Protein AF-A0A7D4VI48-F1 (afdb_monomer)

Solvent-accessible surface area (backbone atoms only — not comparable to full-atom values): 11228 Å² total; per-residue (Å²): 120,80,76,63,73,74,39,49,36,66,62,27,33,44,49,55,46,50,52,51,38,59,62,35,74,78,45,95,44,64,69,38,51,47,46,37,52,51,46,58,69,69,61,66,91,82,65,89,70,89,66,57,68,69,60,54,43,32,72,76,60,73,53,61,75,93,78,59,85,78,76,82,74,80,84,64,62,66,60,82,71,80,85,52,69,68,56,54,50,53,47,45,67,73,51,38,45,79,50,72,47,78,42,87,50,101,88,45,80,44,80,37,38,32,36,39,34,68,44,67,63,40,77,52,44,50,56,49,47,53,54,49,45,53,55,51,41,71,38,84,76,72,33,72,62,44,80,44,77,56,90,72,26,34,34,43,36,33,57,37,65,69,37,40,49,43,52,49,60,66,46,40,80,72,49,55,79,78,52,94,76,74,86,86,81,129

Nearest PDB structures (foldseek):
  4z1x-assembly2_A  TM=8.300E-01  e=2.133E-04  Fusarium graminearum PH-1
  5v0q-assembly1_A  TM=6.365E-01  e=4.716E-04  synthetic construct
  1csn-assembly1_A  TM=4.837E-01  e=2.144E-01  Schizosaccharomyces pombe
  8xfm-assembly1_A  TM=3.765E-01  e=1.150E-01  Homo sapiens
  8g4s-assembly1_Y  TM=2.505E-01  e=4.740E-01  Giardia duodenalis assemblage A

InterPro domains:
  IPR027434 Homing endonuclease [G3DSA:3.10.28.10] (71-184)
  IPR027434 Homing endonuclease [SSF55608] (82-171)

Organism: NCBI:txid68786

Foldseek 3Di:
DVVLLLDWFLSNLLVVLVVLLVVLVPPPDLLSLLSNLLSVVVNDPDDPDPDDSQRSSCVRNVDDSVVDDRDDSVPRDTNPDQHDPVSLLVLCVVFKDWDWDWDDDPVGIDTKTKIKGKDFDDPRVVVVLVSVQVVLCPAPQRFHWDWDDDPRMIMIMGMHPSNVVSVVVVCCVVCVVVDPDDDPDD

Mean predicted aligned error: 8.82 Å

pLDDT: mean 82.3, std 13.58, range [34.62, 94.56]

Secondary structure (DSSP, 8-state):
--GGGG--HHHHHHHHHHHHHHHHHT--SHHHHHHHHHHHHHH-SS---SS-HHHHHHHHH---GGG-PPPP-TT-PPP-SPPPHHHHHHHHHHHEEEEEEEEEETTEEEEEEEEEEEEE--HHHHHHHHHHHHHHHTSTTT---EEEEETTEEEEEEESHHHHHHHHHHHHHHHTTS-SS-----

Structure (mmCIF, N/CA/C/O backbone):
data_AF-A0A7D4VI48-F1
#
_entry.id   AF-A0A7D4VI48-F1
#
loop_
_atom_site.group_PDB
_atom_site.id
_atom_site.type_symbol
_atom_site.label_atom_id
_atom_site.label_alt_id
_atom_site.label_comp_id
_atom_site.label_asym_id
_atom_site.label_entity_id
_atom_site.label_seq_id
_atom_site.pdbx_PDB_ins_cod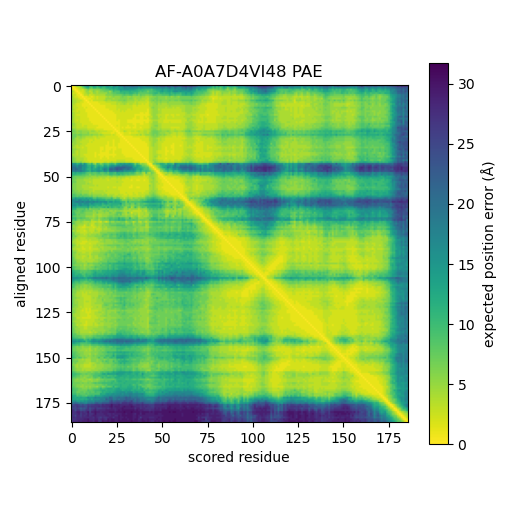e
_atom_site.Cartn_x
_atom_site.Cartn_y
_atom_site.Cartn_z
_atom_site.occupancy
_atom_site.B_iso_or_equiv
_atom_site.auth_seq_id
_atom_site.auth_comp_id
_atom_site.auth_asym_id
_atom_site.auth_atom_id
_atom_site.pdbx_PDB_model_num
ATOM 1 N N . MET A 1 1 ? -11.238 -16.080 7.607 1.00 52.53 1 MET A N 1
ATOM 2 C CA . MET A 1 1 ? -11.308 -15.738 6.165 1.00 52.53 1 MET A CA 1
ATOM 3 C C . MET A 1 1 ? -9.954 -15.971 5.485 1.00 52.53 1 MET A C 1
ATOM 5 O O . MET A 1 1 ? -9.083 -15.117 5.599 1.00 52.53 1 MET A O 1
ATOM 9 N N . PRO A 1 2 ? -9.749 -17.101 4.783 1.00 65.38 2 PRO A N 1
ATOM 10 C CA . PRO A 1 2 ? -8.461 -17.447 4.158 1.00 65.38 2 PRO A CA 1
ATOM 11 C C . PRO A 1 2 ? -8.002 -16.476 3.059 1.00 65.38 2 PRO A C 1
ATOM 13 O O . PRO A 1 2 ? -6.804 -16.255 2.904 1.00 65.38 2 PRO A O 1
ATOM 16 N N . TYR A 1 3 ? -8.948 -15.869 2.335 1.00 69.31 3 TYR A N 1
ATOM 17 C CA . TYR A 1 3 ? -8.685 -14.959 1.214 1.00 69.31 3 TYR A CA 1
ATOM 18 C C . TYR A 1 3 ? -7.896 -13.702 1.623 1.00 69.31 3 TYR A C 1
ATOM 20 O O . TYR A 1 3 ? -6.941 -13.310 0.956 1.00 69.31 3 TYR A O 1
ATOM 28 N N . PHE A 1 4 ? -8.221 -13.107 2.774 1.00 75.12 4 PHE A N 1
ATOM 29 C CA . PHE A 1 4 ? -7.592 -11.862 3.232 1.00 75.12 4 PHE A CA 1
ATOM 30 C C . PHE A 1 4 ? -6.180 -12.037 3.802 1.00 75.12 4 PHE A C 1
ATOM 32 O O . PHE A 1 4 ? -5.478 -11.051 4.011 1.00 75.12 4 PHE A O 1
ATOM 39 N N . ASN A 1 5 ? -5.712 -13.279 3.958 1.00 75.38 5 ASN A N 1
ATOM 40 C CA . ASN A 1 5 ? -4.324 -13.566 4.325 1.00 75.38 5 ASN A CA 1
ATOM 41 C C . ASN A 1 5 ? -3.314 -13.193 3.226 1.00 75.38 5 ASN A C 1
ATOM 43 O O . ASN A 1 5 ? -2.110 -13.286 3.461 1.00 75.38 5 ASN A O 1
ATOM 47 N N . GLN A 1 6 ? -3.799 -12.828 2.037 1.00 81.44 6 GLN A N 1
ATOM 48 C CA . GLN A 1 6 ? -3.004 -12.320 0.920 1.00 81.44 6 GLN A CA 1
ATOM 49 C C . GLN A 1 6 ? -3.008 -10.785 0.858 1.00 81.44 6 GLN A C 1
ATOM 51 O O . GLN A 1 6 ? -2.477 -10.208 -0.081 1.00 81.44 6 GLN A O 1
ATOM 56 N N . LEU A 1 7 ? -3.634 -10.090 1.812 1.00 86.38 7 LEU A N 1
ATOM 57 C CA . LEU A 1 7 ? -3.503 -8.639 1.898 1.00 86.38 7 LEU A CA 1
ATOM 58 C C . LEU A 1 7 ? -2.177 -8.266 2.548 1.00 86.38 7 LEU A C 1
ATOM 60 O O . LEU A 1 7 ? -1.692 -8.950 3.447 1.00 86.38 7 LEU A O 1
ATOM 64 N N . TYR A 1 8 ? -1.640 -7.127 2.135 1.00 85.88 8 TYR A N 1
ATOM 65 C CA . TYR A 1 8 ? -0.420 -6.562 2.690 1.00 85.88 8 TYR A CA 1
ATOM 66 C C . TYR A 1 8 ? -0.610 -5.082 2.991 1.00 85.88 8 TYR A C 1
ATOM 68 O O . TYR A 1 8 ? -1.630 -4.476 2.649 1.00 85.88 8 TYR A O 1
ATOM 76 N N . ALA A 1 9 ? 0.399 -4.523 3.649 1.00 84.25 9 ALA A N 1
ATOM 77 C CA . ALA A 1 9 ? 0.471 -3.123 4.016 1.00 84.25 9 ALA A CA 1
ATOM 78 C C . ALA A 1 9 ? -0.775 -2.624 4.779 1.00 84.25 9 ALA A C 1
ATOM 80 O O . ALA A 1 9 ? -1.323 -3.341 5.620 1.00 84.25 9 ALA A O 1
ATOM 81 N N . GLU A 1 10 ? -1.213 -1.394 4.511 1.00 83.88 10 GLU A N 1
ATOM 82 C CA . GLU A 1 10 ? -2.330 -0.749 5.213 1.00 83.88 10 GLU A CA 1
ATOM 83 C C . GLU A 1 10 ? -3.667 -1.464 5.007 1.00 83.88 10 GLU A C 1
ATOM 85 O O . GLU A 1 10 ? -4.517 -1.457 5.895 1.00 83.88 10 GLU A O 1
ATOM 90 N N . LYS A 1 11 ? -3.845 -2.148 3.869 1.00 86.50 11 LYS A N 1
ATOM 91 C CA . LYS A 1 11 ? -5.054 -2.940 3.602 1.00 86.50 11 LYS A CA 1
ATOM 92 C C . LYS A 1 11 ? -5.163 -4.116 4.579 1.00 86.50 11 LYS A C 1
ATOM 94 O O . LYS A 1 11 ? -6.255 -4.416 5.052 1.00 86.50 11 LYS A O 1
ATOM 99 N N . TYR A 1 12 ? -4.043 -4.757 4.923 1.00 88.00 12 TYR A N 1
ATOM 100 C CA . TYR A 1 12 ? -4.033 -5.859 5.890 1.00 88.00 12 TYR A CA 1
ATOM 101 C C . TYR A 1 12 ? -4.365 -5.386 7.306 1.00 88.00 12 TYR A C 1
ATOM 103 O O . TYR A 1 12 ? -5.286 -5.911 7.931 1.00 88.00 12 TYR A O 1
ATOM 111 N N . THR A 1 13 ? -3.664 -4.358 7.795 1.00 86.69 13 THR A N 1
ATOM 112 C CA . THR A 1 13 ? -3.936 -3.802 9.130 1.00 86.69 13 THR A CA 1
ATOM 113 C C . THR A 1 13 ? -5.350 -3.232 9.212 1.00 86.69 13 THR A C 1
ATOM 115 O O . THR A 1 13 ? -6.020 -3.396 10.229 1.00 86.69 13 THR A O 1
ATOM 118 N N . GLY A 1 14 ? -5.844 -2.637 8.124 1.00 88.62 14 GLY A N 1
ATOM 119 C CA . GLY A 1 14 ? -7.223 -2.186 7.995 1.00 88.62 14 GLY A CA 1
ATOM 120 C C . GLY A 1 14 ? -8.237 -3.320 8.156 1.00 88.62 14 GLY A C 1
ATOM 121 O O . GLY A 1 14 ? -9.179 -3.193 8.935 1.00 88.62 14 GLY A O 1
ATOM 122 N N . MET A 1 15 ? -8.016 -4.461 7.499 1.00 90.00 15 MET A N 1
ATOM 123 C CA . MET A 1 15 ? -8.900 -5.622 7.638 1.00 90.00 15 MET A CA 1
ATOM 124 C C . MET A 1 15 ? -8.890 -6.224 9.043 1.00 90.00 15 MET A C 1
ATOM 126 O O . MET A 1 15 ? -9.951 -6.594 9.540 1.00 90.00 15 MET A O 1
ATOM 130 N N . LEU A 1 16 ? -7.733 -6.285 9.711 1.00 89.38 16 LEU A N 1
ATOM 131 C CA . LEU A 1 16 ? -7.662 -6.745 11.103 1.00 89.38 16 LEU A CA 1
ATOM 132 C C . LEU A 1 16 ? -8.479 -5.843 12.038 1.00 89.38 16 LEU A C 1
ATOM 134 O O . LEU A 1 16 ? -9.237 -6.331 12.875 1.00 89.38 16 LEU A O 1
ATOM 138 N N . LYS A 1 17 ? -8.371 -4.522 11.861 1.00 91.06 17 LYS A N 1
ATOM 139 C CA . LYS A 1 17 ? -9.156 -3.543 12.623 1.00 91.06 17 LYS A CA 1
ATOM 140 C C . LYS A 1 17 ? -10.653 -3.653 12.326 1.00 91.06 17 LYS A C 1
ATOM 142 O O . LYS A 1 17 ? -11.450 -3.575 13.253 1.00 91.06 17 LYS A O 1
ATOM 147 N N . LEU A 1 18 ? -11.044 -3.855 11.064 1.00 91.69 18 LEU A N 1
ATOM 148 C CA . LEU A 1 18 ? -12.446 -4.062 10.679 1.00 91.69 18 LEU A CA 1
ATOM 149 C C . LEU A 1 18 ? -13.030 -5.336 11.296 1.00 91.69 18 LEU A C 1
ATOM 151 O O . LEU A 1 18 ? -14.144 -5.297 11.812 1.00 91.69 18 LEU A O 1
ATOM 155 N N . ALA A 1 19 ? -12.274 -6.437 11.292 1.00 90.88 19 ALA A N 1
ATOM 156 C CA . ALA A 1 19 ? -12.683 -7.670 11.959 1.00 90.88 19 ALA A CA 1
ATOM 157 C C . ALA A 1 19 ? -12.910 -7.429 13.459 1.00 90.88 19 ALA A C 1
ATOM 159 O O . ALA A 1 19 ? -13.966 -7.767 13.986 1.00 90.88 19 ALA A O 1
ATOM 160 N N . ARG A 1 20 ? -11.980 -6.728 14.121 1.00 93.00 20 ARG A N 1
ATOM 161 C CA . ARG A 1 20 ? -12.127 -6.376 15.537 1.00 93.00 20 ARG A CA 1
ATOM 162 C C . ARG A 1 20 ? -13.328 -5.467 15.805 1.00 93.00 20 ARG A C 1
ATOM 164 O O . ARG A 1 20 ? -14.016 -5.657 16.802 1.00 93.00 20 ARG A O 1
ATOM 171 N N . ILE A 1 21 ? -13.599 -4.491 14.937 1.00 93.81 21 ILE A N 1
ATOM 172 C CA . ILE A 1 21 ? -14.802 -3.650 15.039 1.00 93.81 21 ILE A CA 1
ATOM 173 C C . ILE A 1 21 ? -16.054 -4.524 15.011 1.00 93.81 21 ILE A C 1
ATOM 175 O O . ILE A 1 21 ? -16.923 -4.343 15.858 1.00 93.81 21 ILE A O 1
ATOM 179 N N . TYR A 1 22 ? -16.130 -5.475 14.078 1.00 93.81 22 TYR A N 1
ATOM 180 C CA . TYR A 1 22 ? -17.277 -6.371 13.956 1.00 93.81 22 TYR A CA 1
ATOM 181 C C . TYR A 1 22 ? -17.505 -7.189 15.235 1.00 93.81 22 TYR A C 1
ATOM 183 O O . TYR A 1 22 ? -18.631 -7.240 15.729 1.00 93.81 22 TYR A O 1
ATOM 191 N N . ASP A 1 23 ? -16.438 -7.726 15.832 1.00 93.31 23 ASP A N 1
ATOM 192 C CA . ASP A 1 23 ? -16.523 -8.440 17.113 1.00 93.31 23 ASP A CA 1
ATOM 193 C C . ASP A 1 23 ? -17.075 -7.535 18.229 1.00 93.31 23 ASP A C 1
ATOM 195 O O . ASP A 1 23 ? -17.954 -7.929 19.001 1.00 93.31 23 ASP A O 1
ATOM 199 N N . LEU A 1 24 ? -16.595 -6.288 18.291 1.00 94.56 24 LEU A N 1
ATOM 200 C CA . LEU A 1 24 ? -16.979 -5.311 19.312 1.00 94.56 24 LEU A CA 1
ATOM 201 C C . LEU A 1 24 ? -18.416 -4.798 19.169 1.00 94.56 24 LEU A C 1
ATOM 203 O O . LEU A 1 24 ? -18.995 -4.385 20.171 1.00 94.56 24 LEU A O 1
ATOM 207 N N . MET A 1 25 ? -19.013 -4.828 17.971 1.00 93.56 25 MET A N 1
ATOM 208 C CA . MET A 1 25 ? -20.383 -4.334 17.746 1.00 93.56 25 MET A CA 1
ATOM 209 C C . MET A 1 25 ? -21.433 -5.074 18.583 1.00 93.56 25 MET A C 1
ATOM 211 O O . MET A 1 25 ? -22.477 -4.505 18.896 1.00 93.56 25 MET A O 1
ATOM 215 N N . SER A 1 26 ? -21.153 -6.321 18.966 1.00 92.94 26 SER A N 1
ATOM 216 C CA . SER A 1 26 ? -22.032 -7.134 19.814 1.00 92.94 26 SER A CA 1
ATOM 217 C C . SER A 1 26 ? -21.815 -6.923 21.321 1.00 92.94 26 SER A C 1
ATOM 219 O O . SER A 1 26 ? -22.617 -7.377 22.136 1.00 92.94 26 SER A O 1
ATOM 221 N N . VAL A 1 27 ? -20.747 -6.221 21.720 1.00 94.38 27 VAL A N 1
ATOM 222 C CA . VAL A 1 27 ? -20.317 -6.109 23.118 1.00 94.38 27 VAL A CA 1
ATOM 223 C C . VAL A 1 27 ? -20.777 -4.784 23.721 1.00 94.38 27 VAL A C 1
ATOM 225 O O . VAL A 1 27 ? -20.243 -3.716 23.422 1.00 94.38 27 VAL A O 1
ATOM 228 N N . ASN A 1 28 ? -21.721 -4.842 24.661 1.00 89.69 28 ASN A N 1
ATOM 229 C CA . ASN A 1 28 ? -22.243 -3.649 25.328 1.00 89.69 28 ASN A CA 1
ATOM 230 C C . ASN A 1 28 ? -21.444 -3.279 26.592 1.00 89.69 28 ASN A C 1
ATOM 232 O O . ASN A 1 28 ? -21.966 -3.307 27.703 1.00 89.69 28 ASN A O 1
ATOM 236 N N . SER A 1 29 ? -20.167 -2.924 26.429 1.00 92.56 29 SER A N 1
ATOM 237 C CA . SER A 1 29 ? -19.348 -2.357 27.512 1.00 92.56 29 SER A CA 1
ATOM 238 C C . SER A 1 29 ? -18.765 -1.001 27.120 1.00 92.56 29 SER A C 1
ATOM 240 O O . SER A 1 29 ? -18.527 -0.731 25.943 1.00 92.56 29 SER A O 1
ATOM 242 N N . VAL A 1 30 ? -18.503 -0.138 28.108 1.00 90.75 30 VAL A N 1
ATOM 243 C CA . VAL A 1 30 ? -17.846 1.163 27.879 1.00 90.75 30 VAL A CA 1
ATOM 244 C C . VAL A 1 30 ? -16.507 0.965 27.172 1.00 90.75 30 VAL A C 1
ATOM 246 O O . VAL A 1 30 ? -16.256 1.598 26.151 1.00 90.75 30 VAL A O 1
ATOM 249 N N . LYS A 1 31 ? -15.681 0.032 27.662 1.00 90.31 31 LYS A N 1
ATOM 250 C CA . LYS A 1 31 ? -14.378 -0.290 27.070 1.00 90.31 31 LYS A CA 1
ATOM 251 C C . LYS A 1 31 ? -14.506 -0.701 25.600 1.00 90.31 31 LYS A C 1
ATOM 253 O O . LYS A 1 31 ? -13.759 -0.198 24.767 1.00 90.31 31 LYS A O 1
ATOM 258 N N . ALA A 1 32 ? -15.489 -1.543 25.271 1.00 92.06 32 ALA A N 1
ATOM 259 C CA . ALA A 1 32 ? -15.750 -1.945 23.891 1.00 92.06 32 ALA A CA 1
ATOM 260 C C . ALA A 1 32 ? -16.164 -0.759 23.007 1.00 92.06 32 ALA A C 1
ATOM 262 O O . ALA A 1 32 ? -15.666 -0.632 21.892 1.00 92.06 32 ALA A O 1
ATOM 263 N N . LYS A 1 33 ? -17.008 0.154 23.508 1.00 92.31 33 LYS A N 1
ATOM 264 C CA . LYS A 1 33 ? -17.402 1.375 22.782 1.00 92.31 33 LYS A CA 1
ATOM 265 C C . LYS A 1 33 ? -16.212 2.307 22.527 1.00 92.31 33 LYS A C 1
ATOM 267 O O . LYS A 1 33 ? -16.080 2.830 21.421 1.00 92.31 33 LYS A O 1
ATOM 272 N N . VAL A 1 34 ? -15.333 2.489 23.517 1.00 92.38 34 VAL A N 1
ATOM 273 C CA . VAL A 1 34 ? -14.096 3.283 23.378 1.00 92.38 34 VAL A CA 1
ATOM 274 C C . VAL A 1 34 ? -13.173 2.666 22.328 1.00 92.38 34 VAL A C 1
ATOM 276 O O . VAL A 1 34 ? -12.685 3.378 21.446 1.00 92.38 34 VAL A O 1
ATOM 279 N N . GLU A 1 35 ? -12.957 1.350 22.390 1.00 92.38 35 GLU A N 1
ATOM 280 C CA . GLU A 1 35 ? -12.111 0.620 21.442 1.00 92.38 35 GLU A CA 1
ATOM 281 C C . GLU A 1 35 ? -12.687 0.686 20.022 1.00 92.38 35 GLU A C 1
ATOM 283 O O . GLU A 1 35 ? -11.967 1.022 19.084 1.00 92.38 35 GLU A O 1
ATOM 288 N N . LEU A 1 36 ? -13.997 0.476 19.865 1.00 93.06 36 LEU A N 1
ATOM 289 C CA . LEU A 1 36 ? -14.698 0.543 18.583 1.00 93.06 36 LEU A CA 1
ATOM 290 C C . LEU A 1 36 ? -14.540 1.916 17.922 1.00 93.06 36 LEU A C 1
ATOM 292 O O . LEU A 1 36 ? -14.145 1.998 16.756 1.00 93.06 36 LEU A O 1
ATOM 296 N N . VAL A 1 37 ? -14.804 3.001 18.660 1.00 91.56 37 VAL A N 1
ATOM 297 C CA . VAL A 1 37 ? -14.657 4.362 18.122 1.00 91.56 37 VAL A CA 1
ATOM 298 C C . VAL A 1 37 ? -13.199 4.654 17.787 1.00 91.56 37 VAL A C 1
ATOM 300 O O . VAL A 1 37 ? -12.935 5.191 16.714 1.00 91.56 37 VAL A O 1
ATOM 303 N N . SER A 1 38 ? -12.256 4.256 18.645 1.00 91.50 38 SER A N 1
ATOM 304 C CA . SER A 1 38 ? -10.815 4.424 18.403 1.00 91.50 38 SER A CA 1
ATOM 305 C C . SER A 1 38 ? -10.356 3.696 17.138 1.00 91.50 38 SER A C 1
ATOM 307 O O . SER A 1 38 ? -9.645 4.273 16.314 1.00 91.50 38 SER A O 1
ATOM 309 N N . LEU A 1 39 ? -10.812 2.458 16.929 1.00 91.75 39 LEU A N 1
ATOM 310 C CA . LEU A 1 39 ? -10.496 1.664 15.743 1.00 91.75 39 LEU A CA 1
ATOM 311 C C . LEU A 1 39 ? -11.072 2.284 14.473 1.00 91.75 39 LEU A C 1
ATOM 313 O O . LEU A 1 39 ? -10.324 2.465 13.509 1.00 91.75 39 LEU A O 1
ATOM 317 N N . ALA A 1 40 ? -12.347 2.684 14.484 1.00 90.44 40 ALA A N 1
ATOM 318 C CA . ALA A 1 40 ? -12.973 3.395 13.368 1.00 90.44 40 ALA A CA 1
ATOM 319 C C . ALA A 1 40 ? -12.224 4.705 13.060 1.00 90.44 40 ALA A C 1
ATOM 321 O O . ALA A 1 40 ? -11.921 5.014 11.904 1.00 90.44 40 ALA A O 1
ATOM 322 N N . TYR A 1 41 ? -11.805 5.417 14.111 1.00 88.62 41 TYR A N 1
ATOM 323 C CA . TYR A 1 41 ? -10.941 6.588 14.017 1.00 88.62 41 TYR A CA 1
ATOM 324 C C . TYR A 1 41 ? -9.488 6.270 13.614 1.00 88.62 41 TYR A C 1
ATOM 326 O O . TYR A 1 41 ? -8.695 7.173 13.365 1.00 88.62 41 TYR A O 1
ATOM 334 N N . SER A 1 42 ? -9.082 5.023 13.477 1.00 86.50 42 SER A N 1
ATOM 335 C CA . SER A 1 42 ? -7.749 4.695 12.958 1.00 86.50 42 SER A CA 1
ATOM 336 C C . SER A 1 42 ? -7.778 4.197 11.515 1.00 86.50 42 SER A C 1
ATOM 338 O O . SER A 1 42 ? -6.718 3.981 10.934 1.00 86.50 42 SER A O 1
ATOM 340 N N . LEU A 1 43 ? -8.974 3.988 10.952 1.00 86.06 43 LEU A N 1
ATOM 341 C CA . LEU A 1 43 ? -9.172 3.431 9.613 1.00 86.06 43 LEU A CA 1
ATOM 342 C C . LEU A 1 43 ? -9.300 4.485 8.512 1.00 86.06 43 LEU A C 1
ATOM 344 O O . LEU A 1 43 ? -8.963 4.197 7.369 1.00 86.06 43 LEU A O 1
ATOM 348 N N . THR A 1 44 ? -9.774 5.700 8.809 1.00 66.81 44 THR A N 1
ATOM 349 C CA . THR A 1 44 ? -9.882 6.727 7.758 1.00 66.81 44 THR A CA 1
ATOM 350 C C . THR A 1 44 ? -8.536 7.418 7.554 1.00 66.81 44 THR A C 1
ATOM 352 O O . THR A 1 44 ? -8.147 8.258 8.364 1.00 66.81 44 THR A O 1
ATOM 355 N N . SER A 1 45 ? -7.846 7.089 6.465 1.00 60.44 45 SER A N 1
ATOM 356 C CA . SER A 1 45 ? -6.558 7.685 6.093 1.00 60.44 45 SER A CA 1
ATOM 357 C C . SER A 1 45 ? -6.672 9.062 5.419 1.00 60.44 45 SER A C 1
ATOM 359 O O . SER A 1 45 ? -5.652 9.685 5.153 1.00 60.44 45 SER A O 1
ATOM 361 N N . SER A 1 46 ? -7.884 9.560 5.136 1.00 53.38 46 SER A N 1
ATOM 362 C CA . SER A 1 46 ? -8.051 10.686 4.192 1.00 53.38 46 SER A CA 1
ATOM 363 C C . SER A 1 46 ? -9.321 11.541 4.365 1.00 53.38 46 SER A C 1
ATOM 365 O O . SER A 1 46 ? -9.666 12.323 3.485 1.00 53.38 46 SER A O 1
ATOM 367 N N . GLY A 1 47 ? -10.026 11.451 5.496 1.00 52.72 47 GLY A N 1
ATOM 368 C CA . GLY A 1 47 ? -11.210 12.283 5.748 1.00 52.72 47 GLY A CA 1
ATOM 369 C C . GLY A 1 47 ? -10.896 13.484 6.636 1.00 52.72 47 GLY A C 1
ATOM 370 O O . GLY A 1 47 ? -10.369 13.293 7.732 1.00 52.72 47 GLY A O 1
ATOM 371 N N . PHE A 1 48 ? -11.282 14.698 6.224 1.00 58.47 48 PHE A N 1
ATOM 372 C CA . PHE A 1 48 ? -11.411 15.841 7.135 1.00 58.47 48 PHE A CA 1
ATOM 373 C C . PHE A 1 48 ? -12.377 15.457 8.257 1.00 58.47 48 PHE A C 1
ATOM 375 O O . PHE A 1 48 ? -13.598 15.502 8.102 1.00 58.47 48 PHE A O 1
ATOM 382 N N . ARG A 1 49 ? -11.843 15.024 9.398 1.00 70.75 49 ARG A N 1
ATOM 383 C CA . ARG A 1 49 ? -12.669 14.772 10.571 1.00 70.75 49 ARG A CA 1
ATOM 384 C C . ARG A 1 49 ? -13.001 16.102 11.202 1.00 70.75 49 ARG A C 1
ATOM 386 O O . ARG A 1 49 ? -12.171 16.707 11.867 1.00 70.75 49 ARG A O 1
ATOM 393 N N . THR A 1 50 ? -14.239 16.522 11.010 1.00 80.75 50 THR A N 1
ATOM 394 C CA . THR A 1 50 ? -14.785 17.726 11.638 1.00 80.75 50 THR A CA 1
ATOM 395 C C . THR A 1 50 ? -14.947 17.567 13.149 1.00 80.75 50 THR A C 1
ATOM 397 O O . THR A 1 50 ? -14.968 18.557 13.871 1.00 80.75 50 THR A O 1
ATOM 400 N N . ILE A 1 51 ? -15.039 16.326 13.644 1.00 85.38 51 ILE A N 1
ATOM 401 C CA . ILE A 1 51 ? -15.251 16.029 15.062 1.00 85.38 51 ILE A CA 1
ATOM 402 C C . ILE A 1 51 ? -14.031 15.283 15.627 1.00 85.38 51 ILE A C 1
ATOM 404 O O . ILE A 1 51 ? -13.703 14.196 15.131 1.00 85.38 51 ILE A O 1
ATOM 408 N N . PRO A 1 52 ? -13.379 15.804 16.682 1.00 87.88 52 PRO A N 1
ATOM 409 C CA . PRO A 1 52 ? -12.277 15.123 17.357 1.00 87.88 52 PRO A CA 1
ATOM 410 C C . PRO A 1 52 ? -12.677 13.759 17.937 1.00 87.88 52 PRO A C 1
ATOM 412 O O . PRO A 1 52 ? -13.817 13.563 18.363 1.00 87.88 52 PRO A O 1
ATOM 415 N N . LEU A 1 53 ? -11.714 12.830 18.010 1.00 87.25 53 LEU A N 1
ATOM 416 C CA . LEU A 1 53 ? -11.899 11.482 18.574 1.00 87.25 53 LEU A CA 1
ATOM 417 C C . LEU A 1 53 ? -12.545 11.533 19.959 1.00 87.25 53 LEU A C 1
ATOM 419 O O . LEU A 1 53 ? -13.557 10.886 20.211 1.00 87.25 53 LEU A O 1
ATOM 423 N N . LEU A 1 54 ? -11.981 12.367 20.827 1.00 88.00 54 LEU A N 1
ATOM 424 C CA . LEU A 1 54 ? -12.425 12.558 22.203 1.00 88.00 54 LEU A CA 1
ATOM 425 C C . LEU A 1 54 ? -13.904 12.952 22.292 1.00 88.00 54 LEU A C 1
ATOM 427 O O . LEU A 1 54 ? -14.646 12.401 23.102 1.00 88.00 54 LEU A O 1
ATOM 431 N N . THR A 1 55 ? -14.356 13.845 21.410 1.00 89.31 55 THR A N 1
ATOM 432 C CA . THR A 1 55 ? -15.755 14.279 21.346 1.00 89.31 55 THR A CA 1
ATOM 433 C C . THR A 1 55 ? -16.683 13.127 20.966 1.00 89.31 55 THR A C 1
ATOM 435 O O . THR A 1 55 ? -17.761 12.993 21.543 1.00 89.31 55 THR A O 1
ATOM 438 N N . LYS A 1 56 ? -16.273 12.257 20.033 1.00 89.38 56 LYS A N 1
ATOM 439 C CA . LYS A 1 56 ? -17.059 11.066 19.679 1.00 89.38 56 LYS A CA 1
ATOM 440 C C . LYS A 1 56 ? -17.067 10.022 20.779 1.00 89.38 56 LYS A C 1
ATOM 442 O O . LYS A 1 56 ? -18.126 9.459 21.032 1.00 89.38 56 LYS A O 1
ATOM 447 N N . ILE A 1 57 ? -15.935 9.792 21.443 1.00 90.31 57 ILE A N 1
ATOM 448 C CA . ILE A 1 57 ? -15.883 8.859 22.569 1.00 90.31 57 ILE A CA 1
ATOM 449 C C . ILE A 1 57 ? -16.839 9.332 23.670 1.00 90.31 57 ILE A C 1
ATOM 451 O O . ILE A 1 57 ? -17.705 8.563 24.078 1.00 90.31 57 ILE A O 1
ATOM 455 N N . LYS A 1 58 ? -16.765 10.610 24.068 1.00 90.31 58 LYS A N 1
ATOM 456 C CA . LYS A 1 58 ? -17.691 11.203 25.045 1.00 90.31 58 LYS A CA 1
ATOM 457 C C . LYS A 1 58 ? -19.154 11.013 24.637 1.00 90.31 58 LYS A C 1
ATOM 459 O O . LYS A 1 58 ? -19.979 10.664 25.473 1.00 90.31 58 LYS A O 1
ATOM 464 N N . ALA A 1 59 ? -19.476 11.205 23.357 1.00 90.06 59 ALA A N 1
ATOM 465 C CA . ALA A 1 59 ? -20.839 11.040 22.858 1.00 90.06 59 ALA A CA 1
ATOM 466 C C . ALA A 1 59 ? -21.362 9.594 22.959 1.00 90.06 59 ALA A C 1
ATOM 468 O O . ALA A 1 59 ? -22.556 9.409 23.172 1.00 90.06 59 ALA A O 1
ATOM 469 N N . VAL A 1 60 ? -20.504 8.574 22.816 1.00 88.31 60 VAL A N 1
ATOM 470 C CA . VAL A 1 60 ? -20.935 7.161 22.871 1.00 88.31 60 VAL A CA 1
ATOM 471 C C . VAL A 1 60 ? -20.847 6.536 24.265 1.00 88.31 60 VAL A C 1
ATOM 473 O O . VAL A 1 60 ? -21.543 5.554 24.530 1.00 88.31 60 VAL A O 1
ATOM 476 N N . THR A 1 61 ? -19.991 7.059 25.148 1.00 88.50 61 THR A N 1
ATOM 477 C CA . THR A 1 61 ? -19.819 6.537 26.514 1.00 88.50 61 THR A CA 1
ATOM 478 C C . THR A 1 61 ? -20.579 7.334 27.566 1.00 88.50 61 THR A C 1
ATOM 480 O O . THR A 1 61 ? -20.910 6.771 28.603 1.00 88.50 61 THR A O 1
ATOM 483 N N . GLY A 1 62 ? -20.838 8.624 27.327 1.00 84.88 62 GLY A N 1
ATOM 484 C CA . GLY A 1 62 ? -21.386 9.546 28.325 1.00 84.88 62 GLY A CA 1
ATOM 485 C C . GLY A 1 62 ? -20.395 9.957 29.424 1.00 84.88 62 GLY A C 1
ATOM 486 O O . GLY A 1 62 ? -20.776 10.710 30.314 1.00 84.88 62 GLY A O 1
ATOM 487 N N . LEU A 1 63 ? -19.141 9.491 29.369 1.00 82.00 63 LEU A N 1
ATOM 488 C CA . LEU A 1 63 ? -18.136 9.713 30.415 1.00 82.00 63 LEU A CA 1
ATOM 489 C C . LEU A 1 63 ? -17.336 11.007 30.223 1.00 82.00 63 LEU A C 1
ATOM 491 O O . LEU A 1 63 ? -17.207 11.535 29.111 1.00 82.00 63 LEU A O 1
ATOM 495 N N . ILE A 1 64 ? -16.762 11.504 31.321 1.00 74.75 64 ILE A N 1
ATOM 496 C CA . ILE A 1 64 ? -15.840 12.644 31.317 1.00 74.75 64 ILE A CA 1
ATOM 497 C C . ILE A 1 64 ? -14.457 12.158 30.863 1.00 74.75 64 ILE A C 1
ATOM 499 O O . ILE A 1 64 ? -14.027 11.061 31.195 1.00 74.75 64 ILE A O 1
ATOM 503 N N . LEU A 1 65 ? -13.741 12.975 30.084 1.00 67.12 65 LEU A N 1
ATOM 504 C CA . LEU A 1 65 ? -12.493 12.587 29.408 1.00 67.12 65 LEU A CA 1
ATOM 505 C C . LEU A 1 65 ? -11.391 12.055 30.334 1.00 67.12 65 LEU A C 1
ATOM 507 O O . LEU A 1 65 ? -10.606 11.217 29.906 1.00 67.12 65 LEU A O 1
ATOM 511 N N . SER A 1 66 ? -11.342 12.517 31.583 1.00 71.12 66 SER A N 1
ATOM 512 C CA . SER A 1 66 ? -10.380 12.067 32.596 1.00 71.12 66 SER A CA 1
ATOM 513 C C . SER A 1 66 ? -10.566 10.609 33.027 1.00 71.12 66 SER A C 1
ATOM 515 O O . SER A 1 66 ? -9.676 10.046 33.650 1.00 71.12 66 SER A O 1
ATOM 517 N N . GLU A 1 67 ? -11.702 9.998 32.700 1.00 72.38 67 GLU A N 1
ATOM 518 C CA . GLU A 1 67 ? -12.075 8.638 33.109 1.00 72.38 67 GLU A CA 1
ATOM 519 C C . GLU A 1 67 ? -11.865 7.611 31.983 1.00 72.38 67 GLU A C 1
ATOM 521 O O . GLU A 1 67 ? -12.233 6.444 32.115 1.00 72.38 67 GLU A O 1
ATOM 526 N N . ILE A 1 68 ? -11.316 8.044 30.843 1.00 73.81 68 ILE A N 1
ATOM 527 C CA . ILE A 1 68 ? -11.282 7.259 29.610 1.00 73.81 68 ILE A CA 1
ATOM 528 C C . ILE A 1 68 ? -9.842 6.905 29.253 1.00 73.81 68 ILE A C 1
ATOM 530 O O . ILE A 1 68 ? -9.079 7.739 28.768 1.00 73.81 68 ILE A O 1
ATOM 534 N N . GLU A 1 69 ? -9.494 5.632 29.409 1.00 80.12 69 GLU A N 1
ATOM 535 C CA . GLU A 1 69 ? -8.252 5.086 28.870 1.00 80.12 69 GLU A CA 1
ATOM 536 C C . GLU A 1 69 ? -8.429 4.769 27.377 1.00 80.12 69 GLU A C 1
ATOM 538 O O . GLU A 1 69 ? -9.252 3.933 26.991 1.00 80.12 69 GLU A O 1
ATOM 543 N N . ILE A 1 70 ? -7.672 5.457 26.517 1.00 81.44 70 ILE A N 1
ATOM 544 C CA . ILE A 1 70 ? -7.685 5.203 25.073 1.00 81.44 70 ILE A CA 1
ATOM 545 C C . ILE A 1 70 ? -6.760 4.019 24.786 1.00 81.44 70 ILE A C 1
ATOM 547 O O . ILE A 1 70 ? -5.569 4.095 25.095 1.00 81.44 70 ILE A O 1
ATOM 551 N N . PRO A 1 71 ? -7.262 2.938 24.169 1.00 81.94 71 PRO A N 1
ATOM 552 C CA . PRO A 1 71 ? -6.438 1.777 23.891 1.00 81.94 71 PRO A CA 1
ATOM 553 C C . PRO A 1 71 ? -5.346 2.114 22.875 1.00 81.94 71 PRO A C 1
ATOM 555 O O . PRO A 1 71 ? -5.589 2.764 21.855 1.00 81.94 71 PRO A O 1
ATOM 558 N N . SER A 1 72 ? -4.140 1.604 23.128 1.00 80.69 72 SER A N 1
ATOM 559 C CA . SER A 1 72 ? -3.078 1.605 22.126 1.00 80.69 72 SER A CA 1
ATOM 560 C C . SER A 1 72 ? -3.472 0.717 20.949 1.00 80.69 72 SER A C 1
ATOM 562 O O . SER A 1 72 ? -3.884 -0.429 21.125 1.00 80.69 72 SER A O 1
ATOM 564 N N . LEU A 1 73 ? -3.308 1.236 19.733 1.00 80.81 73 LEU A N 1
ATOM 565 C CA . LEU A 1 73 ? -3.597 0.515 18.490 1.00 80.81 73 LEU A CA 1
ATOM 566 C C . LEU A 1 73 ? -2.327 -0.064 17.845 1.00 80.81 73 LEU A C 1
ATOM 568 O O . LEU A 1 73 ? -2.337 -0.433 16.673 1.00 80.81 73 LEU A O 1
ATOM 572 N N . ASN A 1 74 ? -1.228 -0.154 18.599 1.00 71.12 74 ASN A N 1
ATOM 573 C CA . ASN A 1 74 ? 0.066 -0.618 18.088 1.00 71.12 74 ASN A CA 1
ATOM 574 C C . ASN A 1 74 ? 0.144 -2.143 17.902 1.00 71.12 74 ASN A C 1
ATOM 576 O O . ASN A 1 74 ? 1.133 -2.646 17.381 1.00 71.12 74 ASN A O 1
ATOM 580 N N . CYS A 1 75 ? -0.887 -2.891 18.303 1.00 75.75 75 CYS A N 1
ATOM 581 C CA . CYS A 1 75 ? -0.946 -4.345 18.145 1.00 75.75 75 CYS A CA 1
ATOM 582 C C . CYS A 1 75 ? -1.206 -4.809 16.699 1.00 75.75 75 CYS A C 1
ATOM 584 O O . CYS A 1 75 ? -1.061 -5.993 16.406 1.00 75.75 75 CYS A O 1
ATOM 586 N N . TYR A 1 76 ? -1.573 -3.905 15.784 1.00 78.31 76 TYR A N 1
ATOM 587 C CA . TYR A 1 76 ? -1.844 -4.243 14.385 1.00 78.31 76 TYR A CA 1
ATOM 588 C C . TYR A 1 76 ? -0.573 -4.138 13.538 1.00 78.31 76 TYR A C 1
ATOM 590 O O . TYR A 1 76 ? -0.208 -3.056 13.075 1.00 78.31 76 TYR A O 1
ATOM 598 N N . THR A 1 77 ? 0.086 -5.273 13.314 1.00 77.88 77 THR A N 1
ATOM 599 C CA . THR A 1 77 ? 1.319 -5.368 12.522 1.00 77.88 77 THR A CA 1
ATOM 600 C C . THR A 1 77 ? 1.050 -5.717 11.057 1.00 77.88 77 THR A C 1
ATOM 602 O O . THR A 1 77 ? -0.046 -6.128 10.663 1.00 77.88 77 THR A O 1
ATOM 605 N N . SER A 1 78 ? 2.057 -5.498 10.211 1.00 79.38 78 SER A N 1
ATOM 606 C CA . SER A 1 78 ? 1.992 -5.836 8.790 1.00 79.38 78 SER A CA 1
ATOM 607 C C . SER A 1 78 ? 1.987 -7.354 8.572 1.00 79.38 78 SER A C 1
ATOM 609 O O . SER A 1 78 ? 2.451 -8.126 9.406 1.00 79.38 78 SER A O 1
ATOM 611 N N . ASN A 1 79 ? 1.455 -7.797 7.431 1.00 83.81 79 ASN A N 1
ATOM 612 C CA . ASN A 1 79 ? 1.505 -9.209 7.067 1.00 83.81 79 ASN A CA 1
ATOM 613 C C . ASN A 1 79 ? 2.952 -9.623 6.751 1.00 83.81 79 ASN A C 1
ATOM 615 O O . ASN A 1 79 ? 3.586 -9.082 5.837 1.00 83.81 79 ASN A O 1
ATOM 619 N N . GLU A 1 80 ? 3.465 -10.590 7.507 1.00 82.56 80 GLU A N 1
ATOM 620 C CA . GLU A 1 80 ? 4.839 -11.082 7.383 1.00 82.56 80 GLU A CA 1
ATOM 621 C C . GLU A 1 80 ? 5.000 -12.198 6.349 1.00 82.56 80 GLU A C 1
ATOM 623 O O . GLU A 1 80 ? 6.130 -12.546 6.005 1.00 82.56 80 GLU A O 1
ATOM 628 N N . LYS A 1 81 ? 3.900 -12.733 5.800 1.00 82.81 81 LYS A N 1
ATOM 629 C CA . LYS A 1 81 ? 3.968 -13.791 4.786 1.00 82.81 81 LYS A CA 1
ATOM 630 C C . LYS A 1 81 ? 4.818 -13.361 3.591 1.00 82.81 81 LYS A C 1
ATOM 632 O O . LYS A 1 81 ? 4.741 -12.222 3.127 1.00 82.81 81 LYS A O 1
ATOM 637 N N . ALA A 1 82 ? 5.598 -14.297 3.058 1.00 80.50 82 ALA A N 1
ATOM 638 C CA . ALA A 1 82 ? 6.325 -14.077 1.818 1.00 80.50 82 ALA A CA 1
ATOM 639 C C . ALA A 1 82 ? 5.346 -13.736 0.685 1.00 80.50 82 ALA A C 1
ATOM 641 O O . ALA A 1 82 ? 4.243 -14.288 0.615 1.00 80.50 82 ALA A O 1
ATOM 642 N N . PHE A 1 83 ? 5.743 -12.820 -0.195 1.00 80.50 83 PHE A N 1
ATOM 643 C CA . PHE A 1 83 ? 4.962 -12.523 -1.387 1.00 80.50 83 PHE A CA 1
ATOM 644 C C . PHE A 1 83 ? 5.049 -13.702 -2.346 1.00 80.50 83 PHE A C 1
ATOM 646 O O . PHE A 1 83 ? 6.137 -14.200 -2.632 1.00 80.50 83 PHE A O 1
ATOM 653 N N . ASN A 1 84 ? 3.907 -14.126 -2.871 1.00 79.69 84 ASN A N 1
ATOM 654 C CA . ASN A 1 84 ? 3.891 -15.008 -4.028 1.00 79.69 84 ASN A CA 1
ATOM 655 C C . ASN A 1 84 ? 3.810 -14.175 -5.314 1.00 79.69 84 ASN A C 1
ATOM 657 O O . ASN A 1 84 ? 3.354 -13.029 -5.305 1.00 79.69 84 ASN A O 1
ATOM 661 N N . LEU A 1 85 ? 4.243 -14.772 -6.426 1.00 78.56 85 LEU A N 1
ATOM 662 C CA . LEU A 1 85 ? 4.256 -14.115 -7.730 1.00 78.56 85 LEU A CA 1
ATOM 663 C C . LEU A 1 85 ? 2.861 -13.602 -8.122 1.00 78.56 85 LEU A C 1
ATOM 665 O O . LEU A 1 85 ? 2.738 -12.453 -8.524 1.00 78.56 85 LEU A O 1
ATOM 669 N N . LEU A 1 86 ? 1.805 -14.403 -7.941 1.00 81.38 86 LEU A N 1
ATOM 670 C CA . LEU A 1 86 ? 0.434 -14.019 -8.308 1.00 81.38 86 LEU A CA 1
ATOM 671 C C . LEU A 1 86 ? -0.040 -12.753 -7.588 1.00 81.38 86 LEU A C 1
ATOM 673 O O . LEU A 1 86 ? -0.680 -11.900 -8.200 1.00 81.38 86 LEU A O 1
ATOM 677 N N . TRP A 1 87 ? 0.301 -12.604 -6.310 1.00 85.69 87 TRP A N 1
ATOM 678 C CA . TRP A 1 87 ? -0.024 -11.404 -5.553 1.00 85.69 87 TRP A CA 1
ATOM 679 C C . TRP A 1 87 ? 0.693 -10.177 -6.115 1.00 85.69 87 TRP A C 1
ATOM 681 O 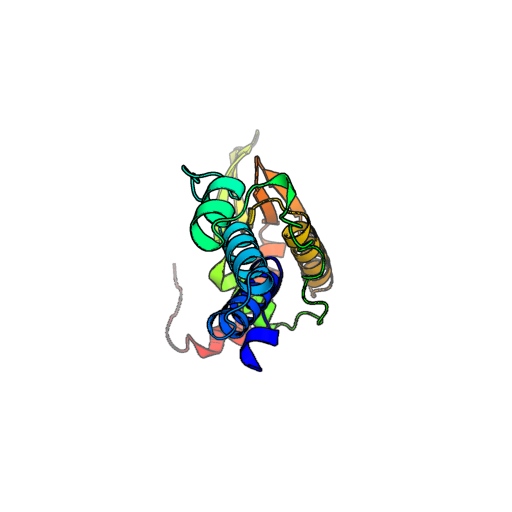O . TRP A 1 87 ? 0.061 -9.145 -6.325 1.00 85.69 87 TRP A O 1
ATOM 691 N N . ILE A 1 88 ? 1.992 -10.296 -6.402 1.00 83.25 88 ILE A N 1
ATOM 692 C CA . ILE A 1 88 ? 2.784 -9.200 -6.975 1.00 83.25 88 ILE A CA 1
ATOM 693 C C . ILE A 1 88 ? 2.213 -8.788 -8.329 1.00 83.25 88 ILE A C 1
ATOM 695 O O . ILE A 1 88 ? 2.072 -7.599 -8.589 1.00 83.25 88 ILE A O 1
ATOM 699 N N . LEU A 1 89 ? 1.822 -9.756 -9.159 1.00 81.81 89 LEU A N 1
ATOM 700 C CA . LEU A 1 89 ? 1.165 -9.496 -10.438 1.00 81.81 89 LEU A CA 1
ATOM 701 C C . LEU A 1 89 ? -0.160 -8.757 -10.248 1.00 81.81 89 LEU A C 1
ATOM 703 O O . LEU A 1 89 ? -0.375 -7.729 -10.880 1.00 81.81 89 LEU A O 1
ATOM 707 N N . GLY A 1 90 ? -1.022 -9.230 -9.345 1.00 86.31 90 GLY A N 1
ATOM 708 C CA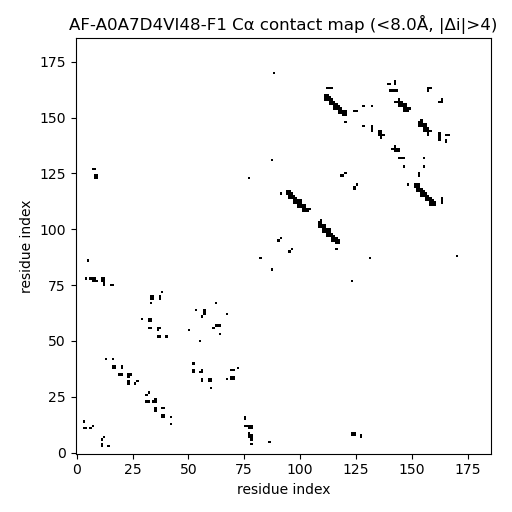 . GLY A 1 90 ? -2.281 -8.555 -9.027 1.00 86.31 90 GLY A CA 1
ATOM 709 C C . GLY A 1 90 ? -2.067 -7.130 -8.511 1.00 86.31 90 GLY A C 1
ATOM 710 O O . GLY A 1 90 ? -2.782 -6.214 -8.908 1.00 86.31 90 GLY A O 1
ATOM 711 N N . PHE A 1 91 ? -1.040 -6.921 -7.686 1.00 88.25 91 PHE A N 1
ATOM 712 C CA . PHE A 1 91 ? -0.662 -5.602 -7.187 1.00 88.25 91 PHE A CA 1
ATOM 713 C C . PHE A 1 91 ? -0.154 -4.682 -8.308 1.00 88.25 91 PHE A C 1
ATOM 715 O O . PHE A 1 91 ? -0.596 -3.541 -8.414 1.00 88.25 91 PHE A O 1
ATOM 722 N N . MET A 1 92 ? 0.717 -5.184 -9.189 1.00 86.56 92 MET A N 1
ATOM 723 C CA . MET A 1 92 ? 1.201 -4.449 -10.362 1.00 86.56 92 MET A CA 1
ATOM 724 C C . MET A 1 92 ? 0.080 -4.121 -11.356 1.00 86.56 92 MET A C 1
ATOM 726 O O . MET A 1 92 ? 0.126 -3.065 -11.972 1.00 86.56 92 MET A O 1
ATOM 730 N N . LEU A 1 93 ? -0.918 -4.993 -11.517 1.00 84.19 93 LEU A N 1
ATOM 731 C CA . LEU A 1 93 ? -2.072 -4.746 -12.387 1.00 84.19 93 LEU A CA 1
ATOM 732 C C . LEU A 1 93 ? -3.044 -3.718 -11.797 1.00 84.19 93 LEU A C 1
ATOM 734 O O . LEU A 1 93 ? -3.634 -2.948 -12.546 1.00 84.19 93 LEU A O 1
ATOM 738 N N . GLY A 1 94 ? -3.223 -3.718 -10.474 1.00 87.88 94 GLY A N 1
ATOM 739 C CA . GLY A 1 94 ? -4.109 -2.773 -9.798 1.00 87.88 94 GLY A CA 1
ATOM 740 C C . GLY A 1 94 ? -3.518 -1.367 -9.692 1.00 87.88 94 GLY A C 1
ATOM 741 O O . GLY A 1 94 ? -4.189 -0.395 -10.025 1.00 87.88 94 GLY A O 1
ATOM 742 N N . ASP A 1 95 ? -2.259 -1.268 -9.255 1.00 89.94 95 ASP A N 1
ATOM 743 C CA . ASP A 1 95 ? -1.646 0.009 -8.858 1.00 89.94 95 ASP A CA 1
ATOM 744 C C . ASP A 1 95 ? -0.484 0.438 -9.785 1.00 89.94 95 ASP A C 1
ATOM 746 O O . ASP A 1 95 ? 0.077 1.533 -9.648 1.00 89.94 95 ASP A O 1
ATOM 750 N N . GLY A 1 96 ? -0.085 -0.420 -10.729 1.00 90.56 96 GLY A N 1
ATOM 751 C CA . GLY A 1 96 ? 0.987 -0.149 -11.681 1.00 90.56 96 GLY A CA 1
ATOM 752 C C . GLY A 1 96 ? 0.515 0.591 -12.930 1.00 90.56 96 GLY A C 1
ATOM 753 O O . GLY A 1 96 ? -0.604 0.443 -13.404 1.00 90.56 96 GLY A O 1
ATOM 754 N N . ASN A 1 97 ? 1.409 1.402 -13.483 1.00 91.00 97 ASN A N 1
ATOM 755 C CA . ASN A 1 97 ? 1.188 2.201 -14.680 1.00 91.00 97 ASN A CA 1
ATOM 756 C C . ASN A 1 97 ? 2.346 1.985 -15.652 1.00 91.00 97 ASN A C 1
ATOM 758 O O . ASN A 1 97 ? 3.505 2.058 -15.243 1.00 91.00 97 ASN A O 1
ATOM 762 N N . ILE A 1 98 ? 2.040 1.776 -16.932 1.00 89.44 98 ILE A N 1
ATOM 763 C CA . ILE A 1 98 ? 3.030 1.682 -18.012 1.00 89.44 98 ILE A CA 1
ATOM 764 C C . ILE A 1 98 ? 2.844 2.883 -18.931 1.00 89.44 98 ILE A C 1
ATOM 766 O O . ILE A 1 98 ? 1.738 3.141 -19.398 1.00 89.44 98 ILE A O 1
ATOM 770 N N . TYR A 1 99 ? 3.918 3.619 -19.194 1.00 91.00 99 TYR A N 1
ATOM 771 C CA . TYR A 1 99 ? 3.905 4.737 -20.133 1.00 91.00 99 TYR A CA 1
ATOM 772 C C . TYR A 1 99 ? 5.298 4.996 -20.709 1.00 91.00 99 TYR A C 1
ATOM 774 O O . TYR A 1 99 ? 6.310 4.501 -20.212 1.00 91.00 99 TYR A O 1
ATOM 782 N N . VAL A 1 100 ? 5.352 5.792 -21.775 1.00 92.38 100 VAL A N 1
ATOM 783 C CA . VAL A 1 100 ? 6.603 6.270 -22.365 1.00 92.38 100 VAL A CA 1
ATOM 784 C C . VAL A 1 100 ? 6.814 7.711 -21.930 1.00 92.38 100 VAL A C 1
ATOM 786 O O . VAL A 1 100 ? 5.980 8.577 -22.183 1.00 92.38 100 VAL A O 1
ATOM 789 N N . ARG A 1 101 ? 7.932 7.979 -21.257 1.00 91.62 101 ARG A N 1
ATOM 790 C CA . ARG A 1 101 ? 8.355 9.340 -20.933 1.00 91.62 101 ARG A CA 1
ATOM 791 C C . ARG A 1 101 ? 9.201 9.884 -22.077 1.00 91.62 101 ARG A C 1
ATOM 793 O O . ARG A 1 101 ? 10.225 9.294 -22.402 1.00 91.62 101 ARG A O 1
ATOM 800 N N . ILE A 1 102 ? 8.804 11.027 -22.622 1.00 93.12 102 ILE A N 1
ATOM 801 C CA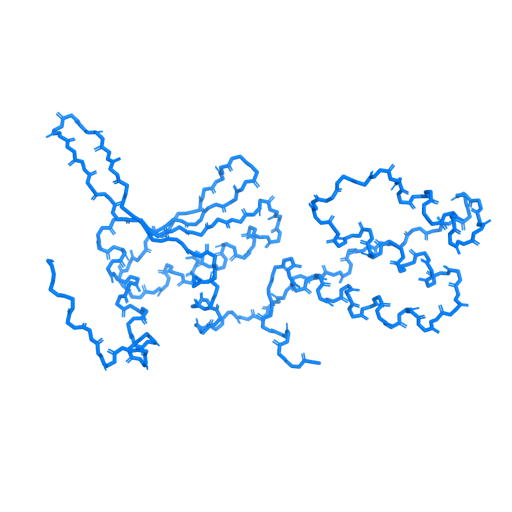 . ILE A 1 102 ? 9.599 11.778 -23.597 1.00 93.12 102 ILE A CA 1
ATOM 802 C C . ILE A 1 102 ? 10.506 12.745 -22.826 1.00 93.12 102 ILE A C 1
ATOM 804 O O . ILE A 1 102 ? 10.068 13.363 -21.850 1.00 93.12 102 ILE A O 1
ATOM 808 N N . ARG A 1 103 ? 11.784 12.828 -23.198 1.00 91.38 103 ARG A N 1
ATOM 809 C CA . ARG A 1 103 ? 12.768 13.725 -22.582 1.00 91.38 103 ARG A CA 1
ATOM 810 C C . ARG A 1 103 ? 13.587 14.428 -23.657 1.00 91.38 103 ARG A C 1
ATOM 812 O O . ARG A 1 103 ? 14.176 13.762 -24.500 1.00 91.38 103 ARG A O 1
ATOM 819 N N . ASP A 1 104 ? 13.713 15.743 -23.541 1.00 94.31 104 ASP A N 1
ATOM 820 C CA . ASP A 1 104 ? 14.678 16.508 -24.326 1.00 94.31 104 ASP A CA 1
ATOM 821 C C . ASP A 1 104 ? 16.106 16.234 -23.844 1.00 94.31 104 ASP A C 1
ATOM 823 O O . ASP A 1 104 ? 16.418 16.289 -22.649 1.00 94.31 104 ASP A O 1
ATOM 827 N N . THR A 1 105 ? 16.996 15.957 -24.784 1.00 90.31 105 THR A N 1
ATOM 828 C CA . THR A 1 105 ? 18.435 15.840 -24.569 1.00 90.31 105 THR A CA 1
ATOM 829 C C . THR A 1 105 ? 19.170 16.805 -25.488 1.00 90.31 105 THR A C 1
ATOM 831 O O . THR A 1 105 ? 18.609 17.333 -26.446 1.00 90.31 105 THR A O 1
ATOM 834 N N . LYS A 1 106 ? 20.469 17.006 -25.244 1.00 90.81 106 LYS A N 1
ATOM 835 C CA . LYS A 1 106 ? 21.315 17.815 -26.137 1.00 90.81 106 LYS A CA 1
ATOM 836 C C . LYS A 1 106 ? 21.364 17.275 -27.577 1.00 90.81 106 LYS A C 1
ATOM 838 O O . LYS A 1 106 ? 21.725 18.027 -28.472 1.00 90.81 106 LYS A O 1
ATOM 843 N N . ALA A 1 107 ? 21.036 15.997 -27.786 1.00 89.62 107 ALA A N 1
ATOM 844 C CA . ALA A 1 107 ? 21.093 15.316 -29.078 1.00 89.62 107 ALA A CA 1
ATOM 845 C C . ALA A 1 107 ? 19.710 15.102 -29.731 1.00 89.62 107 ALA A C 1
ATOM 847 O O . ALA A 1 107 ? 19.651 14.557 -30.830 1.00 89.62 107 ALA A O 1
ATOM 848 N N . GLY A 1 108 ? 18.609 15.507 -29.082 1.00 92.50 108 GLY A N 1
ATOM 849 C CA . GLY A 1 108 ? 17.243 15.299 -29.577 1.00 92.50 108 GLY A CA 1
ATOM 850 C C . GLY A 1 108 ? 16.289 14.760 -28.510 1.00 92.50 108 GLY A C 1
ATOM 851 O O . GLY A 1 108 ? 16.478 15.005 -27.320 1.00 92.50 108 GLY A O 1
ATOM 852 N N . LEU A 1 109 ? 15.262 14.022 -28.936 1.00 93.25 109 LEU A N 1
ATOM 853 C CA . LEU A 1 109 ? 14.238 13.448 -28.058 1.00 93.25 109 LEU A CA 1
ATOM 854 C C . LEU A 1 109 ? 14.550 11.993 -27.695 1.00 93.25 109 LEU A C 1
ATOM 856 O O . LEU A 1 109 ? 14.669 11.142 -28.574 1.00 93.25 109 LEU A O 1
ATOM 860 N N . ASP A 1 110 ? 14.579 11.699 -26.397 1.00 91.38 110 ASP A N 1
ATOM 861 C CA . ASP A 1 110 ? 14.647 10.340 -25.866 1.00 91.38 110 ASP A CA 1
ATOM 862 C C . ASP A 1 110 ? 13.254 9.839 -25.473 1.00 91.38 110 ASP A C 1
ATOM 864 O O . ASP A 1 110 ? 12.512 10.501 -24.742 1.00 91.38 110 ASP A O 1
ATOM 868 N N . PHE A 1 111 ? 12.934 8.614 -25.890 1.00 91.19 111 PHE A N 1
ATOM 869 C CA . PHE A 1 111 ? 11.715 7.903 -25.511 1.00 91.19 111 PHE A CA 1
ATOM 870 C C . PHE A 1 111 ? 12.064 6.819 -24.496 1.00 91.19 111 PHE A C 1
ATOM 872 O O . PHE A 1 111 ? 12.709 5.821 -24.821 1.00 91.19 111 PHE A O 1
ATOM 879 N N . LEU A 1 112 ? 11.640 7.010 -23.249 1.00 90.31 112 LEU A N 1
ATOM 880 C CA . LEU A 1 112 ? 11.973 6.131 -22.137 1.00 90.31 112 LEU A CA 1
ATOM 881 C C . LEU A 1 112 ? 10.728 5.376 -21.656 1.00 90.31 112 LEU A C 1
ATOM 883 O O . LEU A 1 112 ? 9.912 5.953 -20.931 1.00 90.31 112 LEU A O 1
ATOM 887 N N . PRO A 1 113 ? 10.583 4.083 -21.999 1.00 92.69 113 PRO A N 1
ATOM 888 C CA . PRO A 1 113 ? 9.578 3.230 -21.385 1.00 92.69 113 PRO A CA 1
ATOM 889 C C . PRO A 1 113 ? 9.770 3.186 -19.869 1.00 92.69 113 PRO A C 1
ATOM 891 O O . PRO A 1 113 ? 10.899 3.053 -19.381 1.00 92.69 113 PRO A O 1
ATOM 894 N N . LEU A 1 114 ? 8.665 3.286 -19.138 1.00 92.00 114 LEU A N 1
ATOM 895 C CA . LEU A 1 114 ? 8.630 3.303 -17.685 1.00 92.00 114 LEU A CA 1
ATOM 896 C C . LEU A 1 114 ? 7.416 2.520 -17.184 1.00 92.00 114 LEU A C 1
ATOM 898 O O . LEU A 1 114 ? 6.285 2.760 -17.602 1.00 92.00 114 LEU A O 1
ATOM 902 N N . PHE A 1 115 ? 7.667 1.621 -16.241 1.00 92.44 115 PHE A N 1
ATOM 903 C CA . PHE A 1 115 ? 6.663 1.068 -15.346 1.00 92.44 115 PHE A CA 1
ATOM 904 C C . PHE A 1 115 ? 6.781 1.747 -13.978 1.00 92.44 115 PHE A C 1
ATOM 906 O O . PHE A 1 115 ? 7.888 1.909 -13.455 1.00 92.44 115 PHE A O 1
ATOM 913 N N . ARG A 1 116 ? 5.648 2.150 -13.399 1.00 93.25 116 ARG A N 1
ATOM 914 C CA . ARG A 1 116 ? 5.583 2.870 -12.124 1.00 93.25 116 ARG A CA 1
ATOM 915 C C . ARG A 1 116 ? 4.445 2.367 -11.246 1.00 93.25 116 ARG A C 1
ATOM 917 O O . ARG A 1 116 ? 3.308 2.341 -11.700 1.00 93.25 116 ARG A O 1
ATOM 924 N N . ILE A 1 117 ? 4.725 2.118 -9.969 1.00 94.19 117 ILE A N 1
ATOM 925 C CA . ILE A 1 117 ? 3.700 1.971 -8.921 1.00 94.19 117 ILE A CA 1
ATOM 926 C C . ILE A 1 117 ? 3.788 3.177 -7.989 1.00 94.19 117 ILE A C 1
ATOM 928 O O . ILE A 1 117 ? 4.888 3.542 -7.570 1.00 94.19 117 ILE A O 1
ATOM 932 N N . ASN A 1 118 ? 2.649 3.792 -7.673 1.00 92.75 118 ASN A N 1
ATOM 933 C CA . ASN A 1 118 ? 2.557 4.950 -6.786 1.00 92.75 118 ASN A CA 1
ATOM 934 C C . ASN A 1 118 ? 1.690 4.618 -5.562 1.00 92.75 118 ASN A C 1
ATOM 936 O O . ASN A 1 118 ? 0.594 4.090 -5.729 1.00 92.75 118 ASN A O 1
ATOM 940 N N . GLN A 1 119 ? 2.169 4.926 -4.356 1.00 90.62 119 GLN A N 1
ATOM 941 C CA . GLN A 1 119 ? 1.452 4.730 -3.091 1.00 90.62 119 GLN A CA 1
ATOM 942 C C . GLN A 1 119 ? 1.790 5.851 -2.107 1.00 90.62 119 GLN A C 1
ATOM 944 O O . GLN A 1 119 ? 2.859 6.453 -2.185 1.00 90.62 119 GLN A O 1
ATOM 949 N N . THR A 1 120 ? 0.926 6.089 -1.122 1.00 89.38 120 THR A N 1
ATOM 950 C CA . THR A 1 120 ? 1.201 7.040 -0.035 1.00 89.38 120 THR A CA 1
ATOM 951 C C . THR A 1 120 ? 2.442 6.628 0.763 1.00 89.38 120 THR A C 1
ATOM 953 O O . THR A 1 120 ? 2.654 5.449 1.059 1.00 89.38 120 THR A O 1
ATOM 956 N N . ASN A 1 121 ? 3.271 7.602 1.130 1.00 89.88 121 ASN A N 1
ATOM 957 C CA . ASN A 1 121 ? 4.501 7.401 1.881 1.00 89.88 121 ASN A CA 1
ATOM 958 C C . ASN A 1 121 ? 4.220 7.160 3.368 1.00 89.88 121 ASN A C 1
ATOM 960 O O . ASN A 1 121 ? 4.233 8.086 4.179 1.00 89.88 121 ASN A O 1
ATOM 964 N N . THR A 1 122 ? 4.021 5.897 3.729 1.00 85.56 122 THR A N 1
ATOM 965 C CA . THR A 1 122 ? 3.919 5.457 5.122 1.00 85.56 122 THR A CA 1
ATOM 966 C C . THR A 1 122 ? 4.982 4.412 5.431 1.00 85.56 122 THR A C 1
ATOM 968 O O . THR A 1 122 ? 5.495 3.746 4.532 1.00 85.56 122 THR A O 1
ATOM 971 N N . VAL A 1 123 ? 5.324 4.242 6.712 1.00 84.19 123 VAL A N 1
ATOM 972 C CA . VAL A 1 123 ? 6.313 3.238 7.159 1.00 84.19 123 VAL A CA 1
ATOM 973 C C . VAL A 1 123 ? 5.938 1.836 6.663 1.00 84.19 123 VAL A C 1
ATOM 975 O O . VAL A 1 123 ? 6.793 1.053 6.253 1.00 84.19 123 VAL A O 1
ATOM 978 N N . VAL A 1 124 ? 4.637 1.542 6.644 1.00 83.19 124 VAL A N 1
ATOM 979 C CA . VAL A 1 124 ? 4.088 0.260 6.207 1.00 83.19 124 VAL A CA 1
ATOM 980 C C . VAL A 1 124 ? 4.251 0.068 4.691 1.00 83.19 124 VAL A C 1
ATOM 982 O O . VAL A 1 124 ? 4.695 -0.996 4.255 1.00 83.19 124 VAL A O 1
ATOM 985 N N . ASN A 1 125 ? 3.953 1.094 3.887 1.00 86.69 125 ASN A N 1
ATOM 986 C CA . ASN A 1 125 ? 4.144 1.045 2.433 1.00 86.69 125 ASN A CA 1
ATOM 987 C C . ASN A 1 125 ? 5.626 1.036 2.039 1.00 86.69 125 ASN A C 1
ATOM 989 O O . ASN A 1 125 ? 5.998 0.353 1.088 1.00 86.69 125 ASN A O 1
ATOM 993 N N . LEU A 1 126 ? 6.494 1.713 2.796 1.00 88.50 126 LEU A N 1
ATOM 994 C CA . LEU A 1 126 ? 7.940 1.655 2.588 1.00 88.50 126 LEU A CA 1
ATOM 995 C C . LEU A 1 126 ? 8.467 0.226 2.757 1.00 88.50 126 LEU A C 1
ATOM 997 O O . LEU A 1 126 ? 9.202 -0.262 1.902 1.00 88.50 126 LEU A O 1
ATOM 1001 N N . ALA A 1 127 ? 8.042 -0.479 3.809 1.00 86.00 127 ALA A N 1
ATOM 1002 C CA . ALA A 1 127 ? 8.410 -1.879 4.012 1.00 86.00 127 ALA A CA 1
ATOM 1003 C C . ALA A 1 127 ? 7.914 -2.786 2.867 1.00 86.00 127 ALA A C 1
ATOM 1005 O O . ALA A 1 127 ? 8.651 -3.668 2.418 1.00 86.00 127 ALA A O 1
ATOM 1006 N N . LEU A 1 128 ? 6.694 -2.554 2.360 1.00 87.81 128 LEU A N 1
ATOM 1007 C CA . LEU A 1 128 ? 6.167 -3.242 1.174 1.00 87.81 128 LEU A CA 1
ATOM 1008 C C . LEU A 1 128 ? 7.056 -2.991 -0.054 1.00 87.81 128 LEU A C 1
ATOM 1010 O O . LEU A 1 128 ? 7.449 -3.939 -0.731 1.00 87.81 128 LEU A O 1
ATOM 1014 N N . TYR A 1 129 ? 7.396 -1.730 -0.321 1.00 91.25 129 TYR A N 1
ATOM 1015 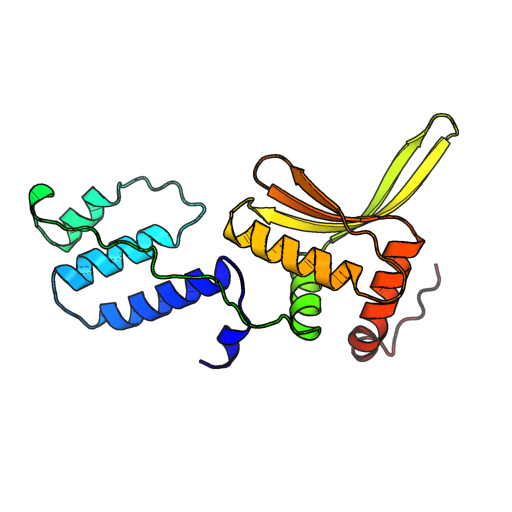C CA . TYR A 1 129 ? 8.206 -1.329 -1.471 1.00 91.25 129 TYR A CA 1
ATOM 1016 C C . TYR A 1 129 ? 9.612 -1.908 -1.414 1.00 91.25 129 TYR A C 1
ATOM 1018 O O . TYR A 1 129 ? 10.105 -2.381 -2.431 1.00 91.25 129 TYR A O 1
ATOM 1026 N N . THR A 1 130 ? 10.232 -1.947 -0.237 1.00 89.06 130 THR A N 1
ATOM 1027 C CA . THR A 1 130 ? 11.531 -2.597 -0.037 1.00 89.06 130 THR A CA 1
ATOM 1028 C C . THR A 1 130 ? 11.469 -4.080 -0.403 1.00 89.06 130 THR A C 1
ATOM 1030 O O . THR A 1 130 ? 12.313 -4.574 -1.149 1.00 89.06 130 THR A O 1
ATOM 1033 N N . LYS A 1 131 ? 10.431 -4.798 0.045 1.00 87.00 131 LYS A N 1
ATOM 1034 C CA . LYS A 1 131 ? 10.237 -6.208 -0.324 1.00 87.00 131 LYS A CA 1
ATOM 1035 C C . LYS A 1 131 ? 9.983 -6.376 -1.833 1.00 87.00 131 LYS A C 1
ATOM 1037 O O . LYS A 1 131 ? 10.553 -7.278 -2.441 1.00 87.00 131 LYS A O 1
ATOM 1042 N N . LEU A 1 132 ? 9.182 -5.500 -2.450 1.00 88.44 132 LEU A N 1
ATOM 1043 C CA . LEU A 1 132 ? 8.946 -5.497 -3.902 1.00 88.44 132 LEU A CA 1
ATOM 1044 C C . LEU A 1 132 ? 10.223 -5.200 -4.694 1.00 88.44 132 LEU A C 1
ATOM 1046 O O . LEU A 1 132 ? 10.475 -5.846 -5.703 1.00 88.44 132 LEU A O 1
ATOM 1050 N N . PHE A 1 133 ? 11.045 -4.262 -4.231 1.00 90.25 133 PHE A N 1
ATOM 1051 C CA . PHE A 1 133 ? 12.334 -3.933 -4.830 1.00 90.25 133 PHE A CA 1
ATOM 1052 C C . PHE A 1 133 ? 13.257 -5.151 -4.846 1.00 90.25 133 PHE A C 1
ATOM 1054 O O . PHE A 1 133 ? 13.802 -5.479 -5.899 1.00 90.25 133 PHE A O 1
ATOM 1061 N N . TYR A 1 134 ? 13.396 -5.853 -3.716 1.00 88.25 134 TYR A N 1
ATOM 1062 C CA . TYR A 1 134 ? 14.227 -7.056 -3.650 1.00 88.25 134 TYR A CA 1
ATOM 1063 C C . TYR A 1 134 ? 13.681 -8.183 -4.518 1.00 88.25 134 TYR A C 1
ATOM 1065 O O . TYR A 1 134 ? 14.457 -8.834 -5.211 1.00 88.25 134 TYR A O 1
ATOM 1073 N N . PHE A 1 135 ? 12.359 -8.376 -4.524 1.00 85.38 135 PHE A N 1
ATOM 1074 C CA . PHE A 1 135 ? 11.725 -9.347 -5.406 1.00 85.38 135 PHE A CA 1
ATOM 1075 C C . PHE A 1 135 ? 11.999 -9.028 -6.877 1.00 85.38 135 PHE A C 1
ATOM 1077 O O . PHE A 1 135 ? 12.459 -9.890 -7.607 1.00 85.38 135 PHE A O 1
ATOM 1084 N N . ILE A 1 136 ? 11.761 -7.791 -7.321 1.00 84.00 136 ILE A N 1
ATOM 1085 C CA . ILE A 1 136 ? 11.965 -7.411 -8.725 1.00 84.00 136 ILE A CA 1
ATOM 1086 C C . ILE A 1 136 ? 13.443 -7.527 -9.111 1.00 84.00 136 ILE A C 1
ATOM 1088 O O . ILE A 1 136 ? 13.757 -7.981 -10.207 1.00 84.00 136 ILE A O 1
ATOM 1092 N N . SER A 1 137 ? 14.351 -7.153 -8.209 1.00 85.31 137 SER A N 1
ATOM 1093 C CA . SER A 1 137 ? 15.798 -7.228 -8.445 1.00 85.31 137 SER A CA 1
ATOM 1094 C C . SER A 1 137 ? 16.325 -8.664 -8.508 1.00 85.31 137 SER A C 1
ATOM 1096 O O . SER A 1 137 ? 17.349 -8.902 -9.144 1.00 85.31 137 SER A O 1
ATOM 1098 N N . SER A 1 138 ? 15.653 -9.625 -7.860 1.00 83.50 138 SER A N 1
ATOM 1099 C CA . SER A 1 138 ? 16.024 -11.044 -7.928 1.00 83.50 138 SER A CA 1
ATOM 1100 C C . SER A 1 138 ? 15.521 -11.742 -9.194 1.00 83.50 138 SER A C 1
ATOM 1102 O O . SER A 1 138 ? 15.906 -12.883 -9.456 1.00 83.50 138 SER A O 1
ATOM 1104 N N . LEU A 1 139 ? 14.688 -11.074 -10.000 1.00 76.12 139 LEU A N 1
ATOM 1105 C CA . LEU A 1 139 ? 14.180 -11.637 -11.244 1.00 76.12 139 LEU A CA 1
ATOM 1106 C C . LEU A 1 139 ? 15.276 -11.750 -12.320 1.00 76.12 139 LEU A C 1
ATOM 1108 O O . LEU A 1 139 ? 16.192 -10.919 -12.389 1.00 76.12 139 LEU A O 1
ATOM 1112 N N . PRO A 1 140 ? 15.159 -12.736 -13.230 1.00 71.62 140 PRO A N 1
ATOM 1113 C CA . PRO A 1 140 ? 16.025 -12.836 -14.398 1.00 71.62 140 PRO A CA 1
ATOM 1114 C C . PRO A 1 140 ? 15.984 -11.552 -15.241 1.00 71.62 140 PRO A C 1
ATOM 1116 O O . PRO A 1 140 ? 14.928 -10.955 -15.437 1.00 71.62 140 PRO A O 1
ATOM 1119 N N . GLY A 1 141 ? 17.137 -11.136 -15.774 1.00 70.94 141 GLY A N 1
ATOM 1120 C CA . GLY A 1 141 ? 17.237 -9.953 -16.642 1.00 70.94 141 GLY A CA 1
ATOM 1121 C C . GLY A 1 141 ? 17.806 -8.692 -15.983 1.00 70.94 141 GLY A C 1
ATOM 1122 O O . GLY A 1 141 ? 17.785 -7.643 -16.620 1.00 70.94 141 GLY A O 1
ATOM 1123 N N . LYS A 1 142 ? 18.347 -8.793 -14.755 1.00 69.69 142 LYS A N 1
ATOM 1124 C CA . LYS A 1 142 ? 19.027 -7.697 -14.026 1.00 69.69 142 LYS A CA 1
ATOM 1125 C C . LYS A 1 142 ? 18.185 -6.415 -13.958 1.00 69.69 142 LYS A C 1
ATOM 1127 O O . LYS A 1 142 ? 18.690 -5.310 -14.179 1.00 69.69 142 LYS A O 1
ATOM 1132 N N . LEU A 1 143 ? 16.895 -6.568 -13.654 1.00 81.81 143 LEU A N 1
ATOM 1133 C CA . LEU A 1 143 ? 16.014 -5.428 -13.427 1.00 81.81 143 LEU A CA 1
ATOM 1134 C C . LEU A 1 143 ? 16.609 -4.546 -12.328 1.00 81.81 143 LEU A C 1
ATOM 1136 O O . LEU A 1 143 ? 16.977 -5.031 -11.263 1.00 81.81 143 LEU A O 1
ATOM 1140 N N . SER A 1 144 ? 16.703 -3.247 -12.599 1.00 83.62 144 SER A N 1
ATOM 1141 C CA . SER A 1 144 ? 17.201 -2.254 -11.642 1.00 83.62 144 SER A CA 1
ATOM 1142 C C . SER A 1 144 ? 16.055 -1.325 -11.237 1.00 83.62 144 SER A C 1
ATOM 1144 O O . SER A 1 144 ? 15.966 -0.207 -11.757 1.00 83.62 144 SER A O 1
ATOM 1146 N N . PRO A 1 145 ? 15.111 -1.792 -10.394 1.00 90.56 145 PRO A N 1
ATOM 1147 C CA . PRO A 1 145 ? 14.047 -0.933 -9.903 1.00 90.56 145 PRO A CA 1
ATOM 1148 C C . PRO A 1 145 ? 14.631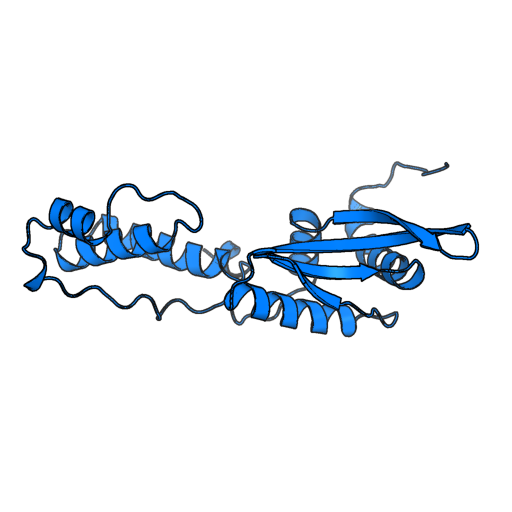 0.221 -9.079 1.00 90.56 145 PRO A C 1
ATOM 1150 O O . PRO A 1 145 ? 15.703 0.103 -8.497 1.00 90.56 145 PRO A O 1
ATOM 1153 N N . ILE A 1 146 ? 13.925 1.345 -8.997 1.00 92.75 146 ILE A N 1
ATOM 1154 C CA . ILE A 1 146 ? 14.291 2.461 -8.116 1.00 92.75 146 ILE A CA 1
ATOM 1155 C C . ILE A 1 146 ? 13.081 2.845 -7.280 1.00 92.75 146 ILE A C 1
ATOM 1157 O O . ILE A 1 146 ? 12.000 3.055 -7.824 1.00 92.75 146 ILE A O 1
ATOM 1161 N N . ILE A 1 147 ? 13.276 2.994 -5.971 1.00 93.12 147 ILE A N 1
ATOM 1162 C CA . ILE A 1 147 ? 12.291 3.611 -5.082 1.00 93.12 147 ILE A CA 1
ATOM 1163 C C . ILE A 1 147 ? 12.615 5.101 -4.965 1.00 93.12 147 ILE A C 1
ATOM 1165 O O . ILE A 1 147 ? 13.753 5.474 -4.676 1.00 93.12 147 ILE A O 1
ATOM 1169 N N . LYS A 1 148 ? 11.622 5.961 -5.183 1.00 92.94 148 LYS A N 1
ATOM 1170 C CA . LYS A 1 148 ? 11.733 7.415 -5.028 1.00 92.94 148 LYS A CA 1
ATOM 1171 C C . LYS A 1 148 ? 10.622 7.928 -4.132 1.00 92.94 148 LYS A C 1
ATOM 1173 O O . LYS A 1 148 ? 9.500 7.445 -4.199 1.00 92.94 148 LYS A O 1
ATOM 1178 N N . LYS A 1 149 ? 10.920 8.952 -3.338 1.00 92.06 149 LYS A N 1
ATOM 1179 C CA . LYS A 1 149 ? 9.895 9.750 -2.665 1.00 92.06 149 LYS A CA 1
ATOM 1180 C C . LYS A 1 149 ? 9.531 10.939 -3.554 1.00 92.06 149 LYS A C 1
ATOM 1182 O O . LYS A 1 149 ? 10.427 11.651 -4.004 1.00 92.06 149 LYS A O 1
ATOM 1187 N N . GLN A 1 150 ? 8.241 11.165 -3.783 1.00 89.69 150 GLN A N 1
ATOM 1188 C CA . GLN A 1 150 ? 7.726 12.317 -4.522 1.00 89.69 150 GLN A CA 1
ATOM 1189 C C . GLN A 1 150 ? 6.557 12.941 -3.753 1.00 89.69 150 GLN A C 1
ATOM 1191 O O . GLN A 1 150 ? 5.452 12.401 -3.735 1.00 89.69 150 GLN A O 1
ATOM 1196 N N . GLY A 1 151 ? 6.810 14.080 -3.101 1.00 89.38 151 GLY A N 1
ATOM 1197 C CA . GLY A 1 151 ? 5.852 14.679 -2.168 1.00 89.38 151 GLY A CA 1
ATOM 1198 C C . GLY A 1 151 ? 5.514 13.710 -1.031 1.00 89.38 151 GLY A C 1
ATOM 1199 O O . GLY A 1 151 ? 6.417 13.148 -0.401 1.00 89.38 151 GLY A O 1
ATOM 1200 N N . ASP A 1 152 ? 4.220 13.474 -0.830 1.00 89.12 152 ASP A N 1
ATOM 1201 C CA . ASP A 1 152 ? 3.688 12.537 0.167 1.00 89.12 152 ASP A CA 1
ATOM 1202 C C . ASP A 1 152 ? 3.595 11.092 -0.334 1.00 89.12 152 ASP A C 1
ATOM 1204 O O . ASP A 1 152 ? 3.007 10.244 0.333 1.00 89.12 152 ASP A O 1
ATOM 1208 N N . ASN A 1 153 ? 4.185 10.785 -1.490 1.00 91.44 153 ASN A N 1
ATOM 1209 C CA . ASN A 1 153 ? 4.119 9.465 -2.099 1.00 91.44 153 ASN A CA 1
ATOM 1210 C C . ASN A 1 153 ? 5.485 8.776 -2.213 1.00 91.44 153 ASN A C 1
ATOM 1212 O O . ASN A 1 153 ? 6.539 9.415 -2.285 1.00 91.44 153 ASN A O 1
ATOM 1216 N N . LEU A 1 154 ? 5.441 7.447 -2.265 1.00 93.12 154 LEU A N 1
ATOM 1217 C CA . LEU A 1 154 ? 6.518 6.551 -2.661 1.00 93.12 154 LEU A CA 1
ATOM 1218 C C . LEU A 1 154 ? 6.216 5.987 -4.050 1.00 93.12 154 LEU A C 1
ATOM 1220 O O . LEU A 1 154 ? 5.152 5.418 -4.301 1.00 93.12 154 LEU A O 1
ATOM 1224 N N . GLU A 1 155 ? 7.193 6.083 -4.942 1.00 94.31 155 GLU A N 1
ATOM 1225 C CA . GLU A 1 155 ? 7.112 5.559 -6.296 1.00 94.31 155 GLU A CA 1
ATOM 1226 C C . GLU A 1 155 ? 8.172 4.479 -6.536 1.00 94.31 155 GLU A C 1
ATOM 1228 O O . GLU A 1 155 ? 9.346 4.670 -6.225 1.00 94.31 155 GLU A O 1
ATOM 1233 N N . LEU A 1 156 ? 7.763 3.346 -7.111 1.00 94.12 156 LEU A N 1
ATOM 1234 C CA . LEU A 1 156 ? 8.646 2.263 -7.546 1.00 94.12 156 LEU A CA 1
ATOM 1235 C C . LEU A 1 156 ? 8.726 2.306 -9.068 1.00 94.12 156 LEU A C 1
ATOM 1237 O O . LEU A 1 156 ? 7.705 2.171 -9.735 1.00 94.12 156 LEU A O 1
ATOM 1241 N N . HIS A 1 157 ? 9.919 2.536 -9.610 1.00 94.00 157 HIS A N 1
ATOM 1242 C CA . HIS A 1 157 ? 10.164 2.752 -11.036 1.00 94.00 157 HIS A CA 1
ATOM 1243 C C . HIS A 1 157 ? 10.956 1.594 -11.626 1.00 94.00 157 HIS A C 1
ATOM 1245 O O . HIS A 1 157 ? 11.989 1.219 -11.081 1.00 94.00 157 HIS A O 1
ATOM 1251 N N . VAL A 1 158 ? 10.545 1.114 -12.796 1.00 90.75 158 VAL A N 1
ATOM 1252 C CA . VAL A 1 158 ? 11.347 0.257 -13.676 1.00 90.75 158 VAL A CA 1
ATOM 1253 C C . VAL A 1 158 ? 11.405 0.945 -15.035 1.00 90.75 158 VAL A C 1
ATOM 1255 O O . VAL A 1 158 ? 10.395 1.035 -15.726 1.00 90.75 158 VAL A O 1
ATOM 1258 N N . PHE A 1 159 ? 12.564 1.486 -15.407 1.00 89.69 159 PHE A N 1
ATOM 1259 C CA . PHE A 1 159 ? 12.729 2.291 -16.622 1.00 89.69 159 PHE A CA 1
ATOM 1260 C C . PHE A 1 159 ? 13.747 1.687 -17.580 1.00 89.69 159 PHE A C 1
ATOM 1262 O O . PHE A 1 159 ? 14.651 0.950 -17.179 1.00 89.69 159 PHE A O 1
ATOM 1269 N N . GLY A 1 160 ? 13.626 2.076 -18.846 1.00 85.19 160 GLY A N 1
ATOM 1270 C CA . GLY A 1 160 ? 14.512 1.648 -19.919 1.00 85.19 160 GLY A CA 1
ATOM 1271 C C . GLY A 1 160 ? 13.954 0.444 -20.664 1.00 85.19 160 GLY A C 1
ATOM 1272 O O . GLY A 1 160 ? 13.342 -0.448 -20.076 1.00 85.19 160 GLY A O 1
ATOM 1273 N N . LYS A 1 161 ? 14.190 0.418 -21.980 1.00 84.88 161 LYS A N 1
ATOM 1274 C CA . LYS A 1 161 ? 13.647 -0.603 -22.885 1.00 84.88 161 LYS A CA 1
ATOM 1275 C C . LYS A 1 161 ? 13.946 -2.021 -22.399 1.00 84.88 161 LYS A C 1
ATOM 1277 O O . LYS A 1 161 ? 13.025 -2.824 -22.322 1.00 84.88 161 LYS A O 1
ATOM 1282 N N . ALA A 1 162 ? 15.195 -2.314 -22.033 1.00 85.06 162 ALA A N 1
ATOM 1283 C CA . ALA A 1 162 ? 15.597 -3.643 -21.572 1.00 85.06 162 ALA A CA 1
ATOM 1284 C C . ALA A 1 162 ? 14.836 -4.070 -20.306 1.00 85.06 162 ALA A C 1
ATOM 1286 O O . ALA A 1 162 ? 14.243 -5.142 -20.283 1.00 85.06 162 ALA A O 1
ATOM 1287 N N . ASN A 1 163 ? 14.777 -3.203 -19.292 1.00 85.81 163 ASN A N 1
ATOM 1288 C CA . ASN A 1 163 ? 14.118 -3.523 -18.027 1.00 85.81 163 ASN A CA 1
ATOM 1289 C C . ASN A 1 163 ? 12.604 -3.687 -18.188 1.00 85.81 163 ASN A C 1
ATOM 1291 O O . ASN A 1 163 ? 12.027 -4.642 -17.679 1.00 85.81 163 ASN A O 1
ATOM 1295 N N . VAL A 1 164 ? 11.954 -2.778 -18.919 1.00 85.62 164 VAL A N 1
ATOM 1296 C CA . VAL A 1 164 ? 10.509 -2.873 -19.159 1.00 85.62 164 VAL A CA 1
ATOM 1297 C C . VAL A 1 164 ? 10.188 -4.098 -20.014 1.00 85.62 164 VAL A C 1
ATOM 1299 O O . VAL A 1 164 ? 9.246 -4.811 -19.699 1.00 85.62 164 VAL A O 1
ATOM 1302 N N . THR A 1 165 ? 10.997 -4.417 -21.028 1.00 83.56 165 THR A N 1
ATOM 1303 C CA . THR A 1 165 ? 10.806 -5.634 -21.840 1.00 83.56 165 THR A CA 1
ATOM 1304 C C . THR A 1 165 ? 10.972 -6.897 -20.996 1.00 83.56 165 THR A C 1
ATOM 1306 O O . THR A 1 165 ? 10.133 -7.787 -21.071 1.00 83.56 165 THR A O 1
ATOM 1309 N N . SER A 1 166 ? 12.001 -6.967 -20.147 1.00 83.69 166 SER A N 1
ATOM 1310 C CA . SER A 1 166 ? 12.202 -8.088 -19.220 1.00 83.69 166 SER A CA 1
ATOM 1311 C C . SER A 1 166 ? 11.033 -8.242 -18.245 1.00 83.69 166 SER A C 1
ATOM 1313 O O . SER A 1 166 ? 10.561 -9.357 -18.032 1.00 83.69 166 SER A O 1
ATOM 1315 N N . LEU A 1 167 ? 10.510 -7.130 -17.714 1.00 83.81 167 LEU A N 1
ATOM 1316 C CA . LEU A 1 167 ? 9.304 -7.142 -16.890 1.00 83.81 167 LEU A CA 1
ATOM 1317 C C . LEU A 1 167 ? 8.108 -7.688 -17.686 1.00 83.81 167 LEU A C 1
ATOM 1319 O O . LEU A 1 167 ? 7.467 -8.626 -17.233 1.00 83.81 167 LEU A O 1
ATOM 1323 N N . MET A 1 168 ? 7.844 -7.182 -18.894 1.00 81.00 168 MET A N 1
ATOM 1324 C CA . MET A 1 168 ? 6.729 -7.642 -19.737 1.00 81.00 168 MET A CA 1
ATOM 1325 C C . MET A 1 168 ? 6.843 -9.119 -20.124 1.00 81.00 168 MET A C 1
ATOM 1327 O O . MET A 1 168 ? 5.850 -9.840 -20.079 1.00 8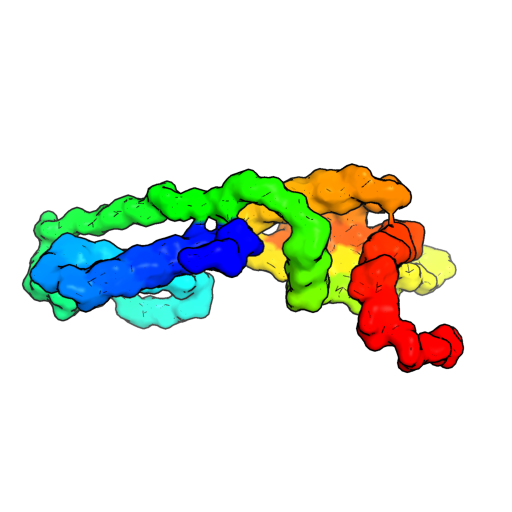1.00 168 MET A O 1
ATOM 1331 N N . ASN A 1 169 ? 8.047 -9.596 -20.442 1.00 79.75 169 ASN A N 1
ATOM 1332 C CA . ASN A 1 169 ? 8.298 -11.004 -20.744 1.00 79.75 169 ASN A CA 1
ATOM 1333 C C . ASN A 1 169 ? 8.029 -11.905 -19.535 1.00 79.75 169 ASN A C 1
ATOM 1335 O O . ASN A 1 169 ? 7.561 -13.024 -19.707 1.00 79.75 169 ASN A O 1
ATOM 1339 N N . MET A 1 170 ? 8.272 -11.419 -18.314 1.00 76.25 170 MET A N 1
ATOM 1340 C CA . MET A 1 170 ? 7.871 -12.127 -17.097 1.00 76.25 170 MET A CA 1
ATOM 1341 C C . MET A 1 170 ? 6.345 -12.141 -16.919 1.00 76.25 170 MET A C 1
ATOM 1343 O O . MET A 1 170 ? 5.797 -13.127 -16.433 1.00 76.25 170 MET A O 1
ATOM 1347 N N . LEU A 1 171 ? 5.646 -11.069 -17.303 1.00 74.75 171 LEU A N 1
ATOM 1348 C CA . LEU A 1 171 ? 4.181 -11.012 -17.231 1.00 74.75 171 LEU A CA 1
ATOM 1349 C C . LEU A 1 171 ? 3.512 -11.901 -18.299 1.00 74.75 171 LEU A C 1
ATOM 1351 O O . LEU A 1 171 ? 2.419 -12.419 -18.066 1.00 74.75 171 LEU A O 1
ATOM 1355 N N . ALA A 1 172 ? 4.166 -12.115 -19.446 1.00 75.06 172 ALA A N 1
ATOM 1356 C CA . ALA A 1 172 ? 3.600 -12.784 -20.620 1.00 75.06 172 ALA A CA 1
ATOM 1357 C C . ALA A 1 172 ? 3.028 -14.203 -20.373 1.00 75.06 172 ALA A C 1
ATOM 1359 O O . ALA A 1 172 ? 1.927 -14.487 -20.853 1.00 75.06 172 ALA A O 1
ATOM 1360 N N . PRO A 1 173 ? 3.672 -15.105 -19.603 1.00 69.38 173 PRO A N 1
ATOM 1361 C CA . PRO A 1 173 ? 3.111 -16.424 -19.300 1.00 69.38 173 PRO A CA 1
ATOM 1362 C C . PRO A 1 173 ? 1.784 -16.368 -18.539 1.00 69.38 173 PRO A C 1
ATOM 1364 O O . PRO A 1 173 ? 0.974 -17.281 -18.654 1.00 69.38 173 PRO A O 1
ATOM 1367 N N . VAL A 1 174 ? 1.539 -15.294 -17.786 1.00 66.06 174 VAL A N 1
ATOM 1368 C CA . VAL A 1 174 ? 0.328 -15.139 -16.969 1.00 66.06 174 VAL A CA 1
ATOM 1369 C C . VAL A 1 174 ? -0.758 -14.360 -17.718 1.00 66.06 174 VAL A C 1
ATOM 1371 O O . VAL A 1 174 ? -1.944 -14.583 -17.491 1.00 66.06 174 VAL A O 1
ATOM 1374 N N . THR A 1 175 ? -0.380 -13.499 -18.668 1.00 58.69 175 THR A N 1
ATOM 1375 C CA . THR A 1 175 ? -1.318 -12.736 -19.512 1.00 58.69 175 THR A CA 1
ATOM 1376 C C . THR A 1 175 ? -1.702 -13.455 -20.808 1.00 58.69 175 THR A C 1
ATOM 1378 O O . THR A 1 175 ? -2.759 -13.175 -21.368 1.00 58.69 175 THR A O 1
ATOM 1381 N N . SER A 1 176 ? -0.912 -14.431 -21.266 1.00 53.53 176 SER A N 1
ATOM 1382 C CA . SER A 1 176 ? -1.216 -15.257 -22.450 1.00 53.53 176 SER A CA 1
ATOM 1383 C C . SER A 1 176 ? -2.461 -16.146 -22.297 1.00 53.53 176 SER A C 1
ATOM 1385 O O . SER A 1 176 ? -3.006 -16.609 -23.298 1.00 53.53 176 SER A O 1
ATOM 1387 N N . PHE A 1 177 ? -2.987 -16.302 -21.076 1.00 44.16 177 PHE A N 1
ATOM 1388 C CA . PHE A 1 177 ? -4.310 -16.889 -20.828 1.00 44.16 177 PHE A CA 1
ATOM 1389 C C . PHE A 1 177 ? -5.479 -15.968 -21.235 1.00 44.16 177 PHE A C 1
ATOM 1391 O O . PHE A 1 177 ? -6.597 -16.449 -21.399 1.00 44.16 177 PHE A O 1
ATOM 13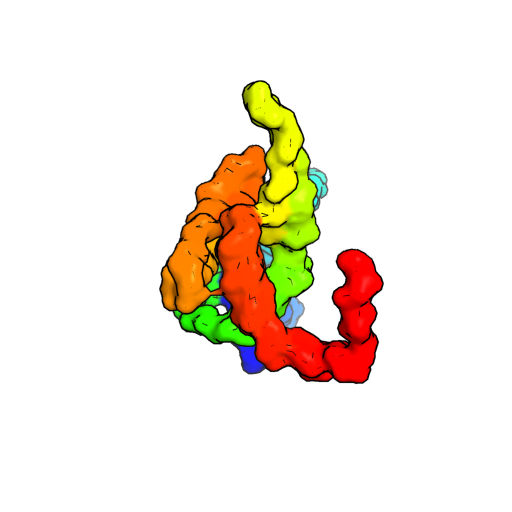98 N N . ILE A 1 178 ? -5.235 -14.665 -21.426 1.00 44.62 178 ILE A N 1
ATOM 1399 C CA . ILE A 1 178 ? -6.256 -13.646 -21.738 1.00 44.62 178 ILE A CA 1
ATOM 1400 C C . ILE A 1 178 ? -6.272 -13.290 -23.242 1.00 44.62 178 ILE A C 1
ATOM 1402 O O . ILE A 1 178 ? -7.195 -12.637 -23.714 1.00 44.62 178 ILE A O 1
ATOM 1406 N N . GLY A 1 179 ? -5.299 -13.754 -24.037 1.00 40.09 179 GLY A N 1
ATOM 1407 C CA . GLY A 1 179 ? -5.090 -13.241 -25.395 1.00 40.09 179 GLY A CA 1
ATOM 1408 C C . GLY A 1 179 ? -4.671 -14.271 -26.437 1.00 40.09 179 GLY A C 1
ATOM 1409 O O . GLY A 1 179 ? -3.656 -14.082 -27.099 1.00 40.09 179 GLY A O 1
ATOM 1410 N N . LYS A 1 180 ? -5.468 -15.318 -26.673 1.00 38.47 180 LYS A N 1
ATOM 1411 C CA . LYS A 1 180 ? -5.503 -15.930 -28.015 1.00 38.47 180 LYS A CA 1
ATOM 1412 C C . LYS A 1 180 ? -6.448 -15.109 -28.895 1.00 38.47 180 LYS A C 1
ATOM 1414 O O . LYS A 1 180 ? -7.583 -15.507 -29.122 1.00 38.47 180 LYS A O 1
ATOM 1419 N N . GLY A 1 181 ? -6.001 -13.936 -29.340 1.00 41.44 181 GLY A N 1
ATOM 1420 C CA . GLY A 1 181 ? -6.804 -13.087 -30.224 1.00 41.44 181 GLY A CA 1
ATOM 1421 C C . GLY A 1 181 ? -6.332 -11.643 -30.291 1.00 41.44 181 GLY A C 1
ATOM 1422 O O . GLY A 1 181 ? -7.047 -10.746 -29.866 1.00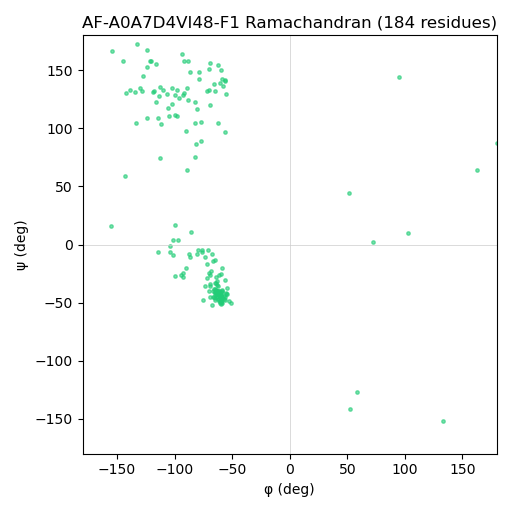 41.44 181 GLY A O 1
ATOM 1423 N N . GLY A 1 182 ? -5.129 -11.400 -30.805 1.00 37.69 182 GLY A N 1
ATOM 1424 C CA . GLY A 1 182 ? -4.682 -10.032 -31.044 1.00 37.69 182 GLY A CA 1
ATOM 1425 C C . GLY A 1 182 ? -3.284 -9.974 -31.629 1.00 37.69 182 GLY A C 1
ATOM 1426 O O . GLY A 1 182 ? -2.311 -9.851 -30.892 1.00 37.69 182 GLY A O 1
ATOM 1427 N N . ASN A 1 183 ? -3.191 -10.054 -32.956 1.00 36.62 183 ASN A N 1
ATOM 1428 C CA . ASN A 1 183 ? -2.011 -9.590 -33.675 1.00 36.62 183 ASN A CA 1
ATOM 1429 C C . ASN A 1 183 ? -1.873 -8.086 -33.415 1.00 36.62 183 ASN A C 1
ATOM 1431 O O . ASN A 1 183 ? -2.619 -7.294 -33.985 1.00 36.62 183 ASN A O 1
ATOM 1435 N N . PHE A 1 184 ? -0.932 -7.688 -32.564 1.00 35.25 184 PHE A N 1
ATOM 1436 C CA . PHE A 1 184 ? -0.503 -6.296 -32.496 1.00 35.25 184 PHE A CA 1
ATOM 1437 C C . PHE A 1 184 ? 0.508 -6.055 -33.619 1.00 35.25 184 PHE A C 1
ATOM 1439 O O . PHE A 1 184 ? 1.712 -6.220 -33.440 1.00 35.25 184 PHE A O 1
ATOM 1446 N N . LEU A 1 185 ? -0.018 -5.717 -34.797 1.00 34.62 185 LEU A N 1
ATOM 1447 C CA . LEU A 1 185 ? 0.699 -4.979 -35.831 1.00 34.62 185 LEU A CA 1
ATOM 1448 C C . LEU A 1 185 ? 0.292 -3.511 -35.699 1.00 34.62 185 LEU A C 1
ATOM 1450 O O . LEU A 1 185 ? -0.853 -3.181 -35.997 1.00 34.62 185 LEU A O 1
ATOM 1454 N N . CYS A 1 186 ? 1.231 -2.677 -35.259 1.00 36.53 186 CYS A N 1
ATOM 1455 C CA . CYS A 1 186 ? 1.383 -1.279 -35.656 1.00 36.53 186 CYS A CA 1
ATOM 1456 C C . CYS A 1 186 ? 2.887 -1.005 -35.717 1.00 36.53 186 CYS A C 1
ATOM 1458 O O . CYS A 1 186 ? 3.558 -1.270 -34.692 1.00 36.53 186 CYS A O 1
#

Radius of gyration: 22.4 Å; Cα contacts (8 Å, |Δi|>4): 201; chains: 1; bounding box: 44×35×69 Å

Sequence (186 aa):
MPYFNQLYAEKYTGMLKLARIYDLMSVNSVKAKVELVSLAYSLTSSGFRTIPLLTKIKAVTGLILSEIEIPSLNCYTSNEKAFNLLWILGFMLGDGNIYVRIRDTKAGLDFLPLFRINQTNTVVNLALYTKLFYFISSLPGKLSPIIKKQGDNLELHVFGKANVTSLMNMLAPVTSFIGKGGNFLC